Protein AF-I3SK44-F1 (afdb_monomer_lite)

Organism: Medicago truncatula (NCBI:txid3880)

Structure (mmCIF, N/CA/C/O backbone):
data_AF-I3SK44-F1
#
_entry.id   AF-I3SK44-F1
#
loop_
_atom_site.group_PDB
_atom_site.id
_atom_site.type_symbol
_atom_site.label_atom_id
_atom_site.label_alt_id
_atom_site.label_comp_id
_atom_site.label_asym_id
_atom_site.label_entity_id
_atom_site.label_seq_id
_atom_site.pdbx_PDB_ins_code
_atom_site.Cartn_x
_atom_site.Cartn_y
_atom_site.Cartn_z
_atom_site.occupancy
_atom_site.B_iso_or_equiv
_atom_site.auth_seq_id
_atom_site.auth_comp_id
_atom_site.auth_asym_id
_atom_site.auth_atom_id
_atom_site.pdbx_PDB_model_num
ATOM 1 N N . MET A 1 1 ? 17.138 -15.130 28.415 1.00 44.09 1 MET A N 1
ATOM 2 C CA . MET A 1 1 ? 16.149 -15.721 27.475 1.00 44.09 1 MET A CA 1
ATOM 3 C C . MET A 1 1 ? 16.591 -15.515 26.019 1.00 44.09 1 MET A C 1
ATOM 5 O O . MET A 1 1 ? 16.250 -14.514 25.405 1.00 44.09 1 MET A O 1
ATOM 9 N N . MET A 1 2 ? 17.379 -16.436 25.451 1.00 52.44 2 MET A N 1
ATOM 10 C CA . MET A 1 2 ? 17.885 -16.358 24.066 1.00 52.44 2 MET A CA 1
ATOM 11 C C . MET A 1 2 ? 17.332 -17.507 23.215 1.00 52.44 2 MET A C 1
ATOM 13 O O . MET A 1 2 ? 18.057 -18.436 22.892 1.00 52.44 2 MET A O 1
ATOM 17 N N . ARG A 1 3 ? 16.046 -17.481 22.841 1.00 52.28 3 ARG A N 1
ATOM 18 C CA . ARG A 1 3 ? 15.483 -18.417 21.844 1.00 52.28 3 ARG A CA 1
ATOM 19 C C . ARG A 1 3 ? 14.327 -17.745 21.102 1.00 52.28 3 ARG A C 1
ATOM 21 O O . ARG A 1 3 ? 13.240 -17.666 21.648 1.00 52.28 3 ARG A O 1
ATOM 28 N N . ASN A 1 4 ? 14.576 -17.200 19.902 1.00 56.59 4 ASN A N 1
ATOM 29 C CA . ASN A 1 4 ? 13.531 -16.957 18.876 1.00 56.59 4 ASN A CA 1
ATOM 30 C C . ASN A 1 4 ? 14.032 -16.373 17.537 1.00 56.59 4 ASN A C 1
ATOM 32 O O . ASN A 1 4 ? 13.261 -16.279 16.580 1.00 56.59 4 ASN A O 1
ATOM 36 N N . ARG A 1 5 ? 15.317 -16.008 17.402 1.00 54.00 5 ARG A N 1
ATOM 37 C CA . ARG A 1 5 ? 15.854 -15.502 16.120 1.00 54.00 5 ARG A CA 1
ATOM 38 C C . ARG A 1 5 ? 16.036 -16.598 15.053 1.00 54.00 5 ARG A C 1
ATOM 40 O O . ARG A 1 5 ? 15.808 -16.325 13.878 1.00 54.00 5 ARG A O 1
ATOM 47 N N . GLY A 1 6 ? 16.337 -17.842 15.441 1.00 50.78 6 GLY A N 1
ATOM 48 C CA . GLY A 1 6 ? 16.531 -18.963 14.502 1.00 50.78 6 GLY A CA 1
ATOM 49 C C . GLY A 1 6 ? 15.249 -19.442 13.801 1.00 50.78 6 GLY A C 1
ATOM 50 O O . GLY A 1 6 ? 15.255 -19.732 12.603 1.00 50.78 6 GLY A O 1
ATOM 51 N N . PHE A 1 7 ? 14.111 -19.439 14.502 1.00 53.25 7 PHE A N 1
ATOM 52 C CA . PHE A 1 7 ? 12.838 -19.949 13.971 1.00 53.25 7 PHE A CA 1
ATOM 53 C C . PHE A 1 7 ? 12.278 -19.085 12.821 1.00 53.25 7 PHE A C 1
ATOM 55 O O . PHE A 1 7 ? 11.759 -19.588 11.818 1.00 53.25 7 PHE A O 1
ATOM 62 N N . ARG A 1 8 ? 12.450 -17.759 12.903 1.00 56.41 8 ARG A N 1
ATOM 63 C CA . ARG A 1 8 ? 11.988 -16.815 11.868 1.00 56.41 8 ARG A CA 1
ATOM 64 C C . ARG A 1 8 ? 12.826 -16.880 10.583 1.00 56.41 8 ARG A C 1
ATOM 66 O O . ARG A 1 8 ? 12.294 -16.697 9.489 1.00 56.41 8 ARG A O 1
ATOM 73 N N . VAL A 1 9 ? 14.122 -17.176 10.695 1.00 60.06 9 VAL A N 1
ATOM 74 C CA . VAL A 1 9 ? 15.012 -17.371 9.536 1.00 60.06 9 VAL A CA 1
ATOM 75 C C . VAL A 1 9 ? 14.706 -18.704 8.844 1.00 60.06 9 VAL A C 1
ATOM 77 O O . VAL A 1 9 ? 14.551 -18.739 7.621 1.00 60.06 9 VAL A O 1
ATOM 80 N N . SER A 1 10 ? 14.491 -19.771 9.622 1.00 58.16 10 SER A N 1
ATOM 81 C CA . SER A 1 10 ? 14.090 -21.091 9.112 1.00 58.16 10 SER A CA 1
ATOM 82 C C . SER A 1 10 ? 12.774 -21.038 8.321 1.00 58.16 10 SER A C 1
ATOM 84 O O . SER A 1 10 ? 12.697 -21.514 7.185 1.00 58.16 10 SER A O 1
ATOM 86 N N . THR A 1 11 ? 11.753 -20.343 8.835 1.00 70.88 11 THR A N 1
ATOM 87 C CA . THR A 1 11 ? 10.465 -20.187 8.132 1.00 70.88 11 THR A CA 1
ATOM 88 C C . THR A 1 11 ? 10.563 -19.356 6.846 1.00 70.88 11 THR A C 1
ATOM 90 O O . THR A 1 11 ? 9.895 -19.679 5.859 1.00 70.88 11 THR A O 1
ATOM 93 N N . ARG A 1 12 ? 11.423 -18.326 6.794 1.00 73.00 12 ARG A N 1
ATOM 94 C CA . ARG A 1 12 ? 11.680 -17.546 5.565 1.00 73.00 12 ARG A CA 1
ATOM 95 C C . ARG A 1 12 ? 12.391 -18.389 4.503 1.00 73.00 12 ARG A C 1
ATOM 97 O O . ARG A 1 12 ? 12.005 -18.342 3.334 1.00 73.00 12 ARG A O 1
ATOM 104 N N . ASN A 1 13 ? 13.367 -19.201 4.907 1.00 79.38 13 ASN A N 1
ATOM 105 C CA . ASN A 1 13 ? 14.071 -20.122 4.013 1.00 79.38 13 ASN A CA 1
ATOM 106 C C . ASN A 1 13 ? 13.152 -21.241 3.506 1.00 79.38 13 ASN A C 1
ATOM 108 O O . ASN A 1 13 ? 13.168 -21.547 2.312 1.00 79.38 13 ASN A O 1
ATOM 112 N N . ARG A 1 14 ? 12.263 -21.765 4.360 1.00 80.81 14 ARG A N 1
ATOM 113 C CA . ARG A 1 14 ? 11.210 -22.712 3.965 1.00 80.81 14 ARG A CA 1
ATOM 114 C C . ARG A 1 14 ? 10.288 -22.111 2.904 1.00 80.81 14 ARG A C 1
ATOM 116 O O . ARG A 1 14 ? 10.088 -22.728 1.863 1.00 80.81 14 ARG A O 1
ATOM 123 N N . LYS A 1 15 ? 9.801 -20.878 3.099 1.00 82.25 15 LYS A N 1
ATOM 124 C CA . LYS A 1 15 ? 8.965 -20.172 2.106 1.00 82.25 15 LYS A CA 1
ATOM 125 C C . LYS A 1 15 ? 9.698 -19.931 0.782 1.00 82.25 15 LYS A C 1
ATOM 127 O O . LYS A 1 15 ? 9.111 -20.130 -0.277 1.00 82.25 15 LYS A O 1
ATOM 132 N N . LYS A 1 16 ? 10.982 -19.553 0.818 1.00 86.62 16 LYS A N 1
ATOM 133 C CA . LYS A 1 16 ? 11.807 -19.406 -0.396 1.00 86.62 16 LYS A CA 1
ATOM 134 C C . LYS A 1 16 ? 11.975 -20.736 -1.142 1.00 86.62 16 LYS A C 1
ATOM 136 O O . LYS A 1 16 ? 11.835 -20.753 -2.360 1.00 86.62 16 LYS A O 1
ATOM 141 N N . ARG A 1 17 ? 12.222 -21.846 -0.432 1.00 85.00 17 ARG A N 1
ATOM 142 C CA . ARG A 1 17 ? 12.296 -23.193 -1.029 1.00 85.00 17 ARG A CA 1
ATOM 143 C C . ARG A 1 17 ? 10.970 -23.598 -1.674 1.00 85.00 17 ARG A C 1
ATOM 145 O O . ARG A 1 17 ? 10.983 -24.053 -2.809 1.00 85.00 17 ARG A O 1
ATOM 152 N N . GLN A 1 18 ? 9.842 -23.358 -1.002 1.00 85.75 18 GLN A N 1
ATOM 153 C CA . GLN A 1 18 ? 8.515 -23.637 -1.562 1.00 85.75 18 GLN A CA 1
ATOM 154 C C . GLN A 1 18 ? 8.242 -22.821 -2.837 1.00 85.75 18 GLN A C 1
ATOM 156 O O . GLN A 1 18 ? 7.840 -23.388 -3.843 1.00 85.75 18 GLN A O 1
ATOM 161 N N . ARG A 1 19 ? 8.574 -21.522 -2.857 1.00 87.12 19 ARG A N 1
ATOM 162 C CA . ARG A 1 19 ? 8.456 -20.686 -4.070 1.00 87.12 19 ARG A CA 1
ATOM 163 C C . ARG A 1 19 ? 9.352 -21.154 -5.221 1.00 87.12 19 ARG A C 1
ATOM 165 O O . ARG A 1 19 ? 8.944 -21.121 -6.373 1.00 87.12 19 ARG A O 1
ATOM 172 N N . LYS A 1 20 ? 10.578 -21.604 -4.934 1.00 90.81 20 LYS A N 1
ATOM 173 C CA . LYS A 1 20 ? 11.453 -22.184 -5.968 1.00 90.81 20 LYS A CA 1
ATOM 174 C C . LYS A 1 20 ? 10.853 -23.469 -6.548 1.00 90.81 20 LYS A C 1
ATOM 176 O O . LYS A 1 20 ? 10.882 -23.636 -7.763 1.00 90.81 20 LYS A O 1
ATOM 181 N N . LYS A 1 21 ? 10.261 -24.323 -5.703 1.00 90.31 21 LYS A N 1
ATOM 182 C CA . LYS A 1 21 ? 9.552 -25.537 -6.136 1.00 90.31 21 LYS A CA 1
ATOM 183 C C . LYS A 1 21 ? 8.342 -25.211 -7.017 1.00 90.31 21 LYS A C 1
ATOM 185 O O . LYS A 1 21 ? 8.204 -25.810 -8.074 1.00 90.31 21 LYS A O 1
ATOM 190 N N . THR A 1 22 ? 7.516 -24.224 -6.654 1.00 87.50 22 THR A N 1
ATOM 191 C CA . THR A 1 22 ? 6.363 -23.834 -7.489 1.00 87.50 22 THR A CA 1
ATOM 192 C C . THR A 1 22 ? 6.798 -23.280 -8.845 1.00 87.50 22 THR A C 1
ATOM 194 O O . THR A 1 22 ? 6.244 -23.672 -9.867 1.00 87.50 22 THR A O 1
ATOM 197 N N . ILE A 1 23 ? 7.841 -22.444 -8.885 1.00 90.00 23 ILE A N 1
ATOM 198 C CA . ILE A 1 23 ? 8.401 -21.925 -10.144 1.00 90.00 23 ILE A CA 1
ATOM 199 C C . ILE A 1 23 ? 8.947 -23.064 -11.016 1.00 90.00 23 ILE A C 1
ATOM 201 O O . ILE A 1 23 ? 8.713 -23.074 -12.223 1.00 90.00 23 ILE A O 1
ATOM 205 N N . GLN A 1 24 ? 9.655 -24.033 -10.428 1.00 91.38 24 GLN A N 1
ATOM 206 C CA . GLN A 1 24 ? 10.142 -25.206 -11.158 1.00 91.38 24 GLN A CA 1
ATOM 207 C C . GLN A 1 24 ? 8.993 -26.067 -11.692 1.00 91.38 24 GLN A C 1
ATOM 209 O O . GLN A 1 24 ? 9.063 -26.499 -12.837 1.00 91.38 24 GLN A O 1
ATOM 214 N N . ASN A 1 25 ? 7.921 -26.258 -10.923 1.00 88.81 25 ASN A N 1
ATOM 215 C CA . ASN A 1 25 ? 6.742 -27.000 -11.373 1.00 88.81 25 ASN A CA 1
ATOM 216 C C . ASN A 1 25 ? 6.039 -26.302 -12.544 1.00 88.81 25 ASN A C 1
ATOM 218 O O . ASN A 1 25 ? 5.692 -26.959 -13.520 1.00 88.81 25 ASN A O 1
ATOM 222 N N . ILE A 1 26 ? 5.901 -24.972 -12.500 1.00 84.12 26 ILE A N 1
ATOM 223 C CA . ILE A 1 26 ? 5.339 -24.190 -13.613 1.00 84.12 26 ILE A CA 1
ATOM 224 C C . ILE A 1 26 ? 6.222 -24.316 -14.860 1.00 84.12 26 ILE A C 1
ATOM 226 O O . ILE A 1 26 ? 5.710 -24.527 -15.955 1.00 84.12 26 ILE A O 1
ATOM 230 N N . LYS A 1 27 ? 7.551 -24.222 -14.709 1.00 90.00 27 LYS A N 1
ATOM 231 C CA . LYS A 1 27 ? 8.489 -24.398 -15.830 1.00 90.00 27 LYS A CA 1
ATOM 232 C C . LYS A 1 27 ? 8.397 -25.802 -16.428 1.00 90.00 27 LYS A C 1
ATOM 234 O O . LYS A 1 27 ? 8.274 -25.919 -17.639 1.00 90.00 27 LYS A O 1
ATOM 239 N N . LYS A 1 28 ? 8.378 -26.845 -15.592 1.00 87.62 28 LYS A N 1
ATOM 240 C CA . LYS A 1 28 ? 8.216 -28.238 -16.034 1.00 87.62 28 LYS A CA 1
ATOM 241 C C . LYS A 1 28 ? 6.886 -28.463 -16.749 1.00 87.62 28 LYS A C 1
ATOM 243 O O . LYS A 1 28 ? 6.881 -29.086 -17.797 1.00 87.62 28 LYS A O 1
ATOM 248 N N . SER A 1 29 ? 5.786 -27.906 -16.243 1.00 82.00 29 SER A N 1
ATOM 249 C CA . SER A 1 29 ? 4.476 -28.002 -16.897 1.00 82.00 29 SER A CA 1
ATOM 250 C C . SER A 1 29 ? 4.452 -27.312 -18.265 1.00 82.00 29 SER A C 1
ATOM 252 O O . SER A 1 29 ? 3.854 -27.841 -19.198 1.00 82.00 29 SER A O 1
ATOM 254 N N . LYS A 1 30 ? 5.117 -26.157 -18.405 1.00 82.06 30 LYS A N 1
ATOM 255 C CA . LYS A 1 30 ? 5.235 -25.463 -19.697 1.00 82.06 30 LYS A CA 1
ATOM 256 C C . LYS A 1 30 ? 6.063 -26.255 -20.706 1.00 82.06 30 LYS A C 1
ATOM 258 O O . LYS A 1 30 ? 5.664 -26.316 -21.859 1.00 82.06 30 LYS A O 1
ATOM 263 N N . VAL A 1 31 ? 7.167 -26.860 -20.265 1.00 83.75 31 VAL A N 1
ATOM 264 C CA . VAL A 1 31 ? 8.003 -27.733 -21.106 1.00 83.75 31 VAL A CA 1
ATOM 265 C C . VAL A 1 31 ? 7.217 -28.976 -21.526 1.00 83.75 31 VAL A C 1
ATOM 267 O O . VAL A 1 31 ? 7.077 -29.210 -22.711 1.00 83.75 31 VAL A O 1
ATOM 270 N N . GLN A 1 32 ? 6.561 -29.667 -20.588 1.00 80.19 32 GLN A N 1
ATOM 271 C CA . GLN A 1 32 ? 5.740 -30.854 -20.879 1.00 80.19 32 GLN A CA 1
ATOM 272 C C . GLN A 1 32 ? 4.568 -30.587 -21.828 1.00 80.19 32 GLN A C 1
ATOM 274 O O . GLN A 1 32 ? 4.126 -31.485 -22.533 1.00 80.19 32 GLN A O 1
ATOM 279 N N . ARG A 1 33 ? 4.030 -29.362 -21.834 1.00 74.88 33 ARG A N 1
ATOM 280 C CA . ARG A 1 33 ? 2.985 -28.948 -22.780 1.00 74.88 33 ARG A CA 1
ATOM 281 C C . ARG A 1 33 ? 3.532 -28.723 -24.196 1.00 74.88 33 ARG A C 1
ATOM 283 O O . ARG A 1 33 ? 2.752 -28.738 -25.141 1.00 74.88 33 ARG A O 1
ATOM 290 N N . LEU A 1 34 ? 4.828 -28.458 -24.323 1.00 73.56 34 LEU A N 1
ATOM 291 C CA . LEU A 1 34 ? 5.514 -28.143 -25.574 1.00 73.56 34 LEU A CA 1
ATOM 292 C C . LEU A 1 34 ? 6.469 -29.268 -26.009 1.00 73.56 34 LEU A C 1
ATOM 294 O O . LEU A 1 34 ? 7.242 -29.058 -26.938 1.00 73.56 34 LEU A O 1
ATOM 298 N N . ASP A 1 35 ? 6.420 -30.435 -25.354 1.00 80.62 35 ASP A N 1
ATOM 299 C CA . ASP A 1 35 ? 7.231 -31.601 -25.709 1.00 80.62 35 ASP A CA 1
ATOM 300 C C . ASP A 1 35 ? 6.677 -32.246 -26.994 1.00 80.62 35 ASP A C 1
ATOM 302 O O . ASP A 1 35 ? 5.559 -32.772 -26.982 1.00 80.62 35 ASP A O 1
ATOM 306 N N . PRO A 1 36 ? 7.441 -32.256 -28.101 1.00 77.06 36 PRO A N 1
ATOM 307 C CA . PRO A 1 36 ? 6.990 -32.823 -29.372 1.00 77.06 36 PRO A CA 1
ATOM 308 C C . PRO A 1 36 ? 6.894 -34.358 -29.348 1.00 77.06 36 PRO A C 1
ATOM 310 O O . PRO A 1 36 ? 6.177 -34.933 -30.158 1.00 77.06 36 PRO A O 1
ATOM 313 N N . GLU A 1 37 ? 7.558 -35.027 -28.397 1.00 79.69 37 GLU A N 1
ATOM 314 C CA . GLU A 1 37 ? 7.484 -36.486 -28.201 1.00 79.69 37 GLU A CA 1
ATOM 315 C C . GLU A 1 37 ? 6.206 -36.941 -27.474 1.00 79.69 37 GLU A C 1
ATOM 317 O O . GLU A 1 37 ? 5.904 -38.133 -27.425 1.00 79.69 37 GLU A O 1
ATOM 322 N N . LYS A 1 38 ? 5.439 -36.007 -26.892 1.00 72.75 38 LYS A N 1
ATOM 323 C CA . LYS A 1 38 ? 4.169 -36.284 -26.201 1.00 72.75 38 LYS A CA 1
ATOM 324 C C . LYS A 1 38 ? 3.062 -35.374 -26.741 1.00 72.75 38 LYS A C 1
ATOM 326 O O . LYS A 1 38 ? 2.609 -34.480 -26.020 1.00 72.75 38 LYS A O 1
ATOM 331 N N . PRO A 1 39 ? 2.615 -35.569 -27.994 1.00 67.94 39 PRO A N 1
ATOM 332 C CA . PRO A 1 39 ? 1.565 -34.748 -28.578 1.00 67.94 39 PRO A CA 1
ATOM 333 C C . PRO A 1 39 ? 0.258 -34.952 -27.805 1.00 67.94 39 PRO A C 1
ATOM 335 O O . PRO A 1 39 ? -0.374 -36.003 -27.872 1.00 67.94 39 PRO A O 1
ATOM 338 N N . VAL A 1 40 ? -0.153 -33.938 -27.043 1.00 72.00 40 VAL A N 1
ATOM 339 C CA . VAL A 1 40 ? -1.427 -33.971 -26.320 1.00 72.00 40 VAL A CA 1
ATOM 340 C C . VAL A 1 40 ? -2.552 -33.741 -27.326 1.00 72.00 40 VAL A C 1
ATOM 342 O O . VAL A 1 40 ? -2.684 -32.648 -27.879 1.00 72.00 40 VAL A O 1
ATOM 345 N N . THR A 1 41 ? -3.371 -34.764 -27.560 1.00 75.12 41 THR A N 1
ATOM 346 C CA . THR A 1 41 ? -4.519 -34.676 -28.472 1.00 75.12 41 THR A CA 1
ATOM 347 C C . THR A 1 41 ? -5.647 -33.830 -27.865 1.00 75.12 41 THR A C 1
ATOM 349 O O . THR A 1 41 ? -5.798 -33.721 -26.645 1.00 75.12 41 THR A O 1
ATOM 352 N N . THR A 1 42 ? -6.475 -33.215 -28.711 1.00 69.81 42 THR A N 1
ATOM 353 C CA . THR A 1 42 ? -7.617 -32.379 -28.286 1.00 69.81 42 THR A CA 1
ATOM 354 C C . THR A 1 42 ? -8.597 -33.137 -27.382 1.00 69.81 42 THR A C 1
ATOM 356 O O . THR A 1 42 ? -9.097 -32.577 -26.406 1.00 69.81 42 THR A O 1
ATOM 359 N N . LEU A 1 43 ? -8.797 -34.434 -27.634 1.00 77.62 43 LEU A N 1
ATOM 360 C CA . LEU A 1 43 ? -9.597 -35.331 -26.793 1.00 77.62 43 LEU A CA 1
ATOM 361 C C . LEU A 1 43 ? -9.020 -35.510 -25.384 1.00 77.62 43 LEU A C 1
ATOM 363 O O . LEU A 1 43 ? -9.768 -35.568 -24.408 1.00 77.62 43 LEU A O 1
ATOM 367 N N . GLU A 1 44 ? -7.698 -35.583 -25.245 1.00 78.06 44 GLU A N 1
ATOM 368 C CA . GLU A 1 44 ? -7.054 -35.696 -23.935 1.00 78.06 44 GLU A CA 1
ATOM 369 C C . GLU A 1 44 ? -7.138 -34.403 -23.123 1.00 78.06 44 GLU A C 1
ATOM 371 O O . GLU A 1 44 ? -7.280 -34.459 -21.898 1.00 78.06 44 GLU A O 1
ATOM 376 N N . LEU A 1 45 ? -7.081 -33.239 -23.783 1.00 78.00 45 LEU A N 1
ATOM 377 C CA . LEU A 1 45 ? -7.331 -31.951 -23.131 1.00 78.00 45 LEU A CA 1
ATOM 378 C C . LEU A 1 45 ? -8.763 -31.880 -22.591 1.00 78.00 45 LEU A C 1
ATOM 380 O O . LEU A 1 45 ? -8.944 -31.472 -21.445 1.00 78.00 45 LEU A O 1
ATOM 384 N N . LEU A 1 46 ? -9.740 -32.351 -23.373 1.00 81.19 46 LEU A N 1
ATOM 385 C CA . LEU A 1 46 ? -11.152 -32.395 -22.987 1.00 81.19 46 LEU A CA 1
ATOM 386 C C . LEU A 1 46 ? -11.403 -33.365 -21.818 1.00 81.19 46 LEU A C 1
ATOM 388 O O . LEU A 1 46 ? -12.082 -33.031 -20.850 1.00 81.19 46 LEU A O 1
ATOM 392 N N . LYS A 1 47 ? -10.797 -34.560 -21.846 1.00 84.12 47 LYS A N 1
ATOM 393 C CA . LYS A 1 47 ? -10.873 -35.513 -20.723 1.00 84.12 47 LYS A CA 1
ATOM 394 C C . LYS A 1 47 ? -10.236 -34.945 -19.450 1.00 84.12 47 LYS A C 1
ATOM 396 O O . LYS A 1 47 ? -10.760 -35.149 -18.356 1.00 84.12 47 LYS A O 1
ATOM 401 N N . LYS A 1 48 ? -9.129 -34.201 -19.575 1.00 81.44 48 LYS A N 1
ATOM 402 C CA . LYS A 1 48 ? -8.462 -33.538 -18.440 1.00 81.44 48 LYS A CA 1
ATOM 403 C C . LYS A 1 48 ? -9.251 -32.352 -17.881 1.00 81.44 48 LYS A C 1
ATOM 405 O O . LYS A 1 48 ? -9.138 -32.110 -16.681 1.00 81.44 48 LYS A O 1
ATOM 410 N N . SER A 1 49 ? -10.000 -31.603 -18.694 1.00 79.19 49 SER A N 1
ATOM 411 C CA . SER A 1 49 ? -10.871 -30.527 -18.197 1.00 79.19 49 SER A CA 1
ATOM 412 C C . SER A 1 49 ? -12.095 -31.094 -17.480 1.00 79.19 49 SER A C 1
ATOM 414 O O . SER A 1 49 ? -12.331 -30.728 -16.333 1.00 79.19 49 SER A O 1
ATOM 416 N N . LEU A 1 50 ? -12.766 -32.086 -18.072 1.00 80.00 50 LEU A N 1
ATOM 417 C CA . LEU A 1 50 ? -13.922 -32.759 -17.462 1.00 80.00 50 LEU A CA 1
ATOM 418 C C . LEU A 1 50 ? -13.559 -33.473 -16.148 1.00 80.00 50 LEU A C 1
ATOM 420 O O . LEU A 1 50 ? -14.322 -33.453 -15.185 1.00 80.00 50 LEU A O 1
ATOM 424 N N . GLY A 1 51 ? -12.365 -34.071 -16.068 1.00 70.69 51 GLY A N 1
ATOM 425 C CA . GLY A 1 51 ? -11.869 -34.685 -14.833 1.00 70.69 51 GLY A CA 1
ATOM 426 C C . GLY A 1 51 ? -11.533 -33.683 -13.719 1.00 70.69 51 GLY A C 1
ATOM 427 O O . GLY A 1 51 ? -11.546 -34.057 -12.551 1.00 70.69 51 GLY A O 1
ATOM 428 N N . LYS A 1 52 ? -11.242 -32.418 -14.056 1.00 65.38 52 LYS A N 1
ATOM 429 C CA . LYS A 1 52 ? -10.988 -31.346 -13.076 1.00 65.38 52 LYS A CA 1
ATOM 430 C C . LYS A 1 52 ? -12.270 -30.686 -12.584 1.00 65.38 52 LYS A C 1
ATOM 432 O O . LYS A 1 52 ? -12.321 -30.308 -11.420 1.00 65.38 52 LYS A O 1
ATOM 437 N N . GLU A 1 53 ? -13.287 -30.583 -13.435 1.00 56.12 53 GLU A N 1
ATOM 438 C CA . GLU A 1 53 ? -14.613 -30.086 -13.046 1.00 56.12 53 GLU A CA 1
ATOM 439 C C . GLU A 1 53 ? -15.264 -30.997 -12.000 1.00 56.12 53 GLU A C 1
ATOM 441 O O . GLU A 1 53 ? -15.790 -30.507 -11.009 1.00 56.12 53 GLU A O 1
ATOM 446 N N . LYS A 1 54 ? -15.091 -32.321 -12.115 1.00 55.72 54 LYS A N 1
ATOM 447 C CA . LYS A 1 54 ? -15.568 -33.278 -11.098 1.00 55.72 54 LYS A CA 1
ATOM 448 C C . LYS A 1 54 ? -14.854 -33.201 -9.740 1.00 55.72 54 LYS A C 1
ATOM 450 O O . LYS A 1 54 ? -15.293 -33.850 -8.799 1.00 55.72 54 LYS A O 1
ATOM 455 N N . ALA A 1 55 ? -13.748 -32.465 -9.631 1.00 46.78 55 ALA A N 1
ATOM 456 C CA . ALA A 1 55 ? -12.938 -32.392 -8.414 1.00 46.78 55 ALA A CA 1
ATOM 457 C C . ALA A 1 55 ? -13.057 -31.048 -7.672 1.00 46.78 55 ALA A C 1
ATOM 459 O O . ALA A 1 55 ? -12.362 -30.863 -6.675 1.00 46.78 55 ALA A O 1
ATOM 460 N N . ASN A 1 56 ? -13.877 -30.107 -8.158 1.00 40.03 56 ASN A N 1
ATOM 461 C CA . ASN A 1 56 ? -13.838 -28.716 -7.700 1.00 40.03 56 ASN A CA 1
ATOM 462 C C . ASN A 1 56 ? -15.236 -28.076 -7.561 1.00 40.03 56 ASN A C 1
ATOM 464 O O . ASN A 1 56 ? -15.458 -26.957 -8.018 1.00 40.03 56 ASN A O 1
ATOM 468 N N . GLU A 1 57 ? -16.173 -28.777 -6.918 1.00 39.59 57 GLU A N 1
ATOM 469 C CA . GLU A 1 57 ? -17.384 -28.170 -6.348 1.00 39.59 57 GLU A CA 1
ATOM 470 C C . GLU A 1 57 ? -17.062 -27.672 -4.929 1.00 39.59 57 GLU A C 1
ATOM 472 O O . GLU A 1 57 ? -17.104 -28.430 -3.961 1.00 39.59 57 GLU A O 1
ATOM 477 N N . GLY A 1 58 ? -16.666 -26.403 -4.805 1.00 36.84 58 GLY A N 1
ATOM 478 C CA . GLY A 1 58 ? -16.418 -25.771 -3.508 1.00 36.84 58 GLY A CA 1
ATOM 479 C C . GLY A 1 58 ? -15.694 -24.425 -3.594 1.00 36.84 58 GLY A C 1
ATOM 480 O O . GLY A 1 58 ? -14.483 -24.393 -3.785 1.00 36.84 58 GLY A O 1
ATOM 481 N N . GLU A 1 59 ? -16.460 -23.356 -3.352 1.00 30.98 59 GLU A N 1
ATOM 482 C CA . GLU A 1 59 ? -16.058 -21.987 -2.967 1.00 30.98 59 GLU A CA 1
ATOM 483 C C . GLU A 1 59 ? -15.589 -20.979 -4.047 1.00 30.98 59 GLU A C 1
ATOM 485 O O . GLU A 1 59 ? -14.444 -20.957 -4.490 1.00 30.98 59 GLU A O 1
ATOM 490 N N . GLU A 1 60 ? -16.548 -20.089 -4.346 1.00 35.91 60 GLU A N 1
ATOM 491 C CA . GLU A 1 60 ? -16.517 -18.614 -4.435 1.00 35.91 60 GLU A CA 1
ATOM 492 C C . GLU A 1 60 ? -15.685 -17.834 -5.481 1.00 35.91 60 GLU A C 1
ATOM 494 O O . GLU A 1 60 ? -14.532 -18.102 -5.814 1.00 35.91 60 GLU A O 1
ATOM 499 N N . GLU A 1 61 ? -16.385 -16.797 -5.953 1.00 39.19 61 GLU A N 1
ATOM 500 C CA . GLU A 1 61 ? -16.114 -15.761 -6.949 1.00 39.19 61 GLU A CA 1
ATOM 501 C C . GLU A 1 61 ? -14.820 -14.948 -6.742 1.00 39.19 61 GLU A C 1
ATOM 503 O O . GLU A 1 61 ? -14.454 -14.595 -5.626 1.00 39.19 61 GLU A O 1
ATOM 508 N N . GLU A 1 62 ? -14.165 -14.551 -7.841 1.00 35.91 62 GLU A N 1
ATOM 509 C CA . GLU A 1 62 ? -14.229 -13.167 -8.354 1.00 35.91 62 GLU A CA 1
ATOM 510 C C . GLU A 1 62 ? -13.378 -12.983 -9.635 1.00 35.91 62 GLU A C 1
ATOM 512 O O . GLU A 1 62 ? -12.302 -13.559 -9.812 1.00 35.91 62 GLU A O 1
ATOM 517 N N . ASP A 1 63 ? -13.895 -12.096 -10.490 1.00 31.16 63 ASP A N 1
ATOM 518 C CA . ASP A 1 63 ? -13.210 -11.227 -11.454 1.00 31.16 63 ASP A CA 1
ATOM 519 C C . ASP A 1 63 ? -12.630 -11.793 -12.764 1.00 31.16 63 ASP A C 1
ATOM 521 O O . ASP A 1 63 ? -11.434 -12.029 -12.960 1.00 31.16 63 ASP A O 1
ATOM 525 N N . VAL A 1 64 ? -13.517 -11.821 -13.763 1.00 33.25 64 VAL A N 1
ATOM 526 C CA . VAL A 1 64 ? -13.211 -11.931 -15.194 1.00 33.25 64 VAL A CA 1
ATOM 527 C C . VAL A 1 64 ? -12.619 -10.613 -15.715 1.00 33.25 64 VAL A C 1
ATOM 529 O O . VAL A 1 64 ? -13.337 -9.667 -16.040 1.00 33.25 64 VAL A O 1
ATOM 532 N N . VAL A 1 65 ? -11.297 -10.561 -15.889 1.00 35.19 65 VAL A N 1
ATOM 533 C CA . VAL A 1 65 ? -10.649 -9.567 -16.760 1.00 35.19 65 VAL A CA 1
ATOM 534 C C . VAL A 1 65 ? -10.640 -10.109 -18.190 1.00 35.19 65 VAL A C 1
ATOM 536 O O . VAL A 1 65 ? -9.888 -11.025 -18.519 1.00 35.19 65 VAL A O 1
ATOM 539 N N . LYS A 1 66 ? -11.483 -9.531 -19.053 1.00 35.12 66 LYS A N 1
ATOM 540 C CA . LYS A 1 66 ? -11.483 -9.765 -20.508 1.00 35.12 66 LYS A CA 1
ATOM 541 C C . LYS A 1 66 ? -10.107 -9.392 -21.094 1.00 35.12 66 LYS A C 1
ATOM 543 O O . LYS A 1 66 ? -9.690 -8.244 -20.923 1.00 35.12 66 LYS A O 1
ATOM 548 N N . PRO A 1 67 ? -9.402 -10.293 -21.801 1.00 37.38 67 PRO A N 1
ATOM 549 C CA . PRO A 1 67 ? -8.168 -9.928 -22.474 1.00 37.38 67 PRO A CA 1
ATOM 550 C C . PRO A 1 67 ? -8.510 -9.115 -23.728 1.00 37.38 67 PRO A C 1
ATOM 552 O O . PRO A 1 67 ? -9.166 -9.597 -24.648 1.00 37.38 67 PRO A O 1
ATOM 555 N N . PHE A 1 68 ? -8.072 -7.858 -23.730 1.00 34.91 68 PHE A N 1
ATOM 556 C CA . PHE A 1 68 ? -7.975 -7.010 -24.912 1.00 34.91 68 PHE A CA 1
ATOM 557 C C . PHE A 1 68 ? -6.958 -7.656 -25.858 1.00 34.91 68 PHE A C 1
ATOM 559 O O . PHE A 1 68 ? -5.756 -7.639 -25.590 1.00 34.91 68 PHE A O 1
ATOM 566 N N . VAL A 1 69 ? -7.456 -8.306 -26.907 1.00 35.97 69 VAL A N 1
ATOM 567 C CA . VAL A 1 69 ? -6.631 -8.865 -27.974 1.00 35.97 69 VAL A CA 1
ATOM 568 C C . VAL A 1 69 ? -5.964 -7.723 -28.731 1.00 35.97 69 VAL A C 1
ATOM 570 O O . VAL A 1 69 ? -6.616 -6.855 -29.308 1.00 35.97 69 VAL A O 1
ATOM 573 N N . SER A 1 70 ? -4.638 -7.716 -28.672 1.00 47.03 70 SER A N 1
ATOM 574 C CA . SER A 1 70 ? -3.755 -6.941 -29.531 1.00 47.03 70 SER A CA 1
ATOM 575 C C . SER A 1 70 ? -3.880 -7.487 -30.954 1.00 47.03 70 SER A C 1
ATOM 577 O O . SER A 1 70 ? -3.088 -8.309 -31.398 1.00 47.03 70 SER A O 1
ATOM 579 N N . GLU A 1 71 ? -4.925 -7.074 -31.652 1.00 44.22 71 GLU A N 1
ATOM 580 C CA . GLU A 1 71 ? -5.041 -7.239 -33.091 1.00 44.22 71 GLU A CA 1
ATOM 581 C C . GLU A 1 71 ? -4.628 -5.909 -33.703 1.00 44.22 71 GLU A C 1
ATOM 583 O O . GLU A 1 71 ? -5.330 -4.917 -33.508 1.00 44.22 71 GLU A O 1
ATOM 588 N N . LEU A 1 72 ? -3.427 -5.874 -34.292 1.00 47.69 72 LEU A N 1
ATOM 589 C CA . LEU A 1 72 ? -2.922 -4.940 -35.315 1.00 47.69 72 LEU A CA 1
ATOM 590 C C . LEU A 1 72 ? -1.384 -4.869 -35.243 1.00 47.69 72 LEU A C 1
ATOM 592 O O . LEU A 1 72 ? -0.816 -3.801 -35.030 1.00 47.69 72 LEU A O 1
ATOM 596 N N . ASP A 1 73 ? -0.721 -6.004 -35.448 1.00 47.00 73 ASP A N 1
ATOM 597 C CA . ASP A 1 73 ? 0.663 -6.032 -35.928 1.00 47.00 73 ASP A CA 1
ATOM 598 C C . ASP A 1 73 ? 0.647 -6.781 -37.261 1.00 47.00 73 ASP A C 1
ATOM 600 O O . ASP A 1 73 ? 0.650 -8.008 -37.302 1.00 47.00 73 ASP A O 1
ATOM 604 N N . GLY A 1 74 ? 0.549 -6.022 -38.350 1.00 51.53 74 GLY A N 1
ATOM 605 C CA . GLY A 1 74 ? 0.595 -6.553 -39.708 1.00 51.53 74 GLY A CA 1
ATOM 606 C C . GLY A 1 74 ? -0.357 -5.831 -40.643 1.00 51.53 74 GLY A C 1
ATOM 607 O O . GLY A 1 74 ? -1.432 -6.342 -40.899 1.00 51.53 74 GLY A O 1
ATOM 608 N N . ASP A 1 75 ? 0.037 -4.652 -41.128 1.00 43.56 75 ASP A N 1
ATOM 609 C CA . ASP A 1 75 ? -0.421 -4.137 -42.425 1.00 43.56 75 ASP A CA 1
ATOM 610 C C . ASP A 1 75 ? 0.511 -2.999 -42.875 1.00 43.56 75 ASP A C 1
ATOM 612 O O . ASP A 1 75 ? 0.211 -1.815 -42.722 1.00 43.56 75 ASP A O 1
ATOM 616 N N . ASP A 1 76 ? 1.660 -3.381 -43.442 1.00 52.56 76 ASP A N 1
ATOM 617 C CA . ASP A 1 76 ? 2.466 -2.542 -44.344 1.00 52.56 76 ASP A CA 1
ATOM 618 C C . ASP A 1 76 ? 1.865 -2.617 -45.763 1.00 52.56 76 ASP A C 1
ATOM 620 O O . ASP A 1 76 ? 2.494 -3.053 -46.726 1.00 52.56 76 ASP A O 1
ATOM 624 N N . ARG A 1 77 ? 0.592 -2.231 -45.897 1.00 61.41 77 ARG A N 1
ATOM 625 C CA . ARG A 1 77 ? -0.036 -1.949 -47.197 1.00 61.41 77 ARG A CA 1
ATOM 626 C C . ARG A 1 77 ? -0.160 -0.437 -47.327 1.00 61.41 77 ARG A C 1
ATOM 628 O O . ARG A 1 77 ? -0.495 0.233 -46.356 1.00 61.41 77 ARG A O 1
ATOM 635 N N . SER A 1 78 ? 0.148 0.114 -48.500 1.00 55.97 78 SER A N 1
ATOM 636 C CA . SER A 1 78 ? 0.038 1.550 -48.780 1.00 55.97 78 SER A CA 1
ATOM 637 C C . SER A 1 78 ? -1.405 2.020 -48.569 1.00 55.97 78 SER A C 1
ATOM 639 O O . SER A 1 78 ? -2.261 1.797 -49.420 1.00 55.97 78 SER A O 1
ATOM 641 N N . VAL A 1 79 ? -1.663 2.627 -47.411 1.00 61.56 79 VAL A N 1
ATOM 642 C CA . VAL A 1 79 ? -2.980 3.107 -46.979 1.00 61.56 79 VAL A CA 1
ATOM 643 C C . VAL A 1 79 ? -3.361 4.347 -47.786 1.00 61.56 79 VAL A C 1
ATOM 645 O O . VAL A 1 79 ? -2.601 5.318 -47.838 1.00 61.56 79 VAL A O 1
ATOM 648 N N . THR A 1 80 ? -4.540 4.337 -48.399 1.00 82.62 80 THR A N 1
ATOM 649 C CA . THR A 1 80 ? -5.096 5.523 -49.068 1.00 82.62 80 THR A CA 1
ATOM 650 C C . THR A 1 80 ? -5.493 6.589 -48.034 1.00 82.62 80 THR A C 1
ATOM 652 O O . THR A 1 80 ? -5.789 6.290 -46.876 1.00 82.62 80 THR A O 1
ATOM 655 N N . TYR A 1 81 ? -5.489 7.872 -48.414 1.00 81.62 81 TYR A N 1
ATOM 656 C CA . TYR A 1 81 ? -5.776 8.980 -47.482 1.00 81.62 81 TYR A CA 1
ATOM 657 C C . TYR A 1 81 ? -7.129 8.825 -46.758 1.00 81.62 81 TYR A C 1
ATOM 659 O O . TYR A 1 81 ? -7.263 9.153 -45.576 1.00 81.62 81 TYR A O 1
ATOM 667 N N . GLU A 1 82 ? -8.120 8.266 -47.447 1.00 87.25 82 GLU A N 1
ATOM 668 C CA . GLU A 1 82 ? -9.456 8.020 -46.908 1.00 87.25 82 GLU A CA 1
ATOM 669 C C . GLU A 1 82 ? -9.460 6.922 -45.841 1.00 87.25 82 GLU A C 1
ATOM 671 O O . GLU A 1 82 ? -10.065 7.099 -44.781 1.00 87.25 82 GLU A O 1
ATOM 676 N N . GLU A 1 83 ? -8.712 5.839 -46.049 1.00 85.88 83 GLU A N 1
ATOM 677 C CA . GLU A 1 83 ? -8.552 4.764 -45.064 1.00 85.88 83 GLU A CA 1
ATOM 678 C C . GLU A 1 83 ? -7.852 5.262 -43.795 1.00 85.88 83 GLU A C 1
ATOM 680 O O . GLU A 1 83 ? -8.238 4.896 -42.681 1.00 85.88 83 GLU A O 1
ATOM 685 N N . LEU A 1 84 ? -6.868 6.160 -43.928 1.00 88.88 84 LEU A N 1
ATOM 686 C CA . LEU A 1 84 ? -6.223 6.789 -42.774 1.00 88.88 84 LEU A CA 1
ATOM 687 C C . LEU A 1 84 ? -7.219 7.646 -41.980 1.00 88.88 84 LEU A C 1
ATOM 689 O O . LEU A 1 84 ? -7.236 7.602 -40.744 1.00 88.88 84 LEU A O 1
ATOM 693 N N . ARG A 1 85 ? -8.080 8.393 -42.680 1.00 89.19 85 ARG A N 1
ATOM 694 C CA . ARG A 1 85 ? -9.117 9.234 -42.072 1.00 89.19 85 ARG A CA 1
ATOM 695 C C . ARG A 1 85 ? -10.162 8.384 -41.348 1.00 89.19 85 ARG A C 1
ATOM 697 O O . ARG A 1 85 ? -10.487 8.666 -40.195 1.00 89.19 85 ARG A O 1
ATOM 704 N N . GLN A 1 86 ? -10.619 7.296 -41.961 1.00 91.44 86 GLN A N 1
ATOM 705 C CA . GLN A 1 86 ? -11.549 6.345 -41.344 1.00 91.44 86 GLN A CA 1
ATOM 706 C C . GLN A 1 86 ? -10.926 5.636 -40.134 1.00 91.44 86 GLN A C 1
ATOM 708 O O . GLN A 1 86 ? -11.559 5.519 -39.082 1.00 91.44 86 GLN A O 1
ATOM 713 N N . ARG A 1 87 ? -9.650 5.239 -40.223 1.00 89.56 87 ARG A N 1
ATOM 714 C CA . ARG A 1 87 ? -8.909 4.648 -39.099 1.00 89.56 87 ARG A CA 1
ATOM 715 C C . ARG A 1 87 ? -8.771 5.629 -37.936 1.00 89.56 87 ARG A C 1
ATOM 717 O O . ARG A 1 87 ? -8.907 5.225 -36.779 1.00 89.56 87 ARG A O 1
ATOM 724 N N . LEU A 1 88 ? -8.539 6.911 -38.222 1.00 91.75 88 LEU A N 1
ATOM 725 C CA . LEU A 1 88 ? -8.513 7.966 -37.211 1.00 91.75 88 LEU A CA 1
ATOM 726 C C . LEU A 1 88 ? -9.887 8.139 -36.549 1.00 91.75 88 LEU A C 1
ATOM 728 O O . LEU A 1 88 ? -9.953 8.167 -35.320 1.00 91.75 88 LEU A O 1
ATOM 732 N N . HIS A 1 89 ? -10.972 8.188 -37.328 1.00 89.38 89 HIS A N 1
ATOM 733 C CA . HIS A 1 89 ? -12.337 8.269 -36.798 1.00 89.38 89 HIS A CA 1
ATOM 734 C C . HIS A 1 89 ? -12.668 7.082 -35.886 1.00 89.38 89 HIS A C 1
ATOM 736 O O . HIS A 1 89 ? -13.057 7.296 -34.738 1.00 89.38 89 HIS A O 1
ATOM 742 N N . ARG A 1 90 ? -12.390 5.848 -36.327 1.00 89.81 90 ARG A N 1
ATOM 743 C CA . ARG A 1 90 ? -12.592 4.625 -35.529 1.00 89.81 90 ARG A CA 1
ATOM 744 C C . ARG A 1 90 ? -11.802 4.654 -34.218 1.00 89.81 90 ARG A C 1
ATOM 746 O O . ARG A 1 90 ? -12.294 4.257 -33.164 1.00 89.81 90 ARG A O 1
ATOM 753 N N . LYS A 1 91 ? -10.566 5.161 -34.262 1.00 88.94 91 LYS A N 1
ATOM 754 C CA . LYS A 1 91 ? -9.706 5.298 -33.078 1.00 88.94 91 LYS A CA 1
ATOM 755 C C . LYS A 1 91 ? -10.223 6.370 -32.112 1.00 88.94 91 LYS A C 1
ATOM 757 O O . LYS A 1 91 ? -10.225 6.147 -30.902 1.00 88.94 91 LYS A O 1
ATOM 762 N N . LEU A 1 92 ? -10.687 7.512 -32.621 1.00 86.00 92 LEU A N 1
ATOM 763 C CA . LEU A 1 92 ? -11.296 8.573 -31.812 1.00 86.00 92 LEU A CA 1
ATOM 764 C C . LEU A 1 92 ? -12.613 8.123 -31.172 1.00 86.00 92 LEU A C 1
ATOM 766 O O . LEU A 1 92 ? -12.861 8.443 -30.010 1.00 86.00 92 LEU A O 1
ATOM 770 N N . GLU A 1 93 ? -13.422 7.349 -31.889 1.00 84.38 93 GLU A N 1
ATOM 771 C CA . GLU A 1 93 ? -14.667 6.772 -31.385 1.00 84.38 93 GLU A CA 1
ATOM 772 C C . GLU A 1 93 ? -14.412 5.744 -30.275 1.00 84.38 93 GLU A C 1
ATOM 774 O O . GLU A 1 93 ? -15.024 5.832 -29.211 1.00 84.38 93 GLU A O 1
ATOM 779 N N . GLY A 1 94 ? -13.407 4.875 -30.429 1.00 81.94 94 GLY A N 1
ATOM 780 C CA . GLY A 1 94 ? -12.942 3.988 -29.353 1.00 81.94 94 GLY A CA 1
ATOM 781 C C . GLY A 1 94 ? -12.465 4.743 -28.099 1.00 81.94 94 GLY A C 1
ATOM 782 O O . GLY A 1 94 ? -12.715 4.334 -26.963 1.00 81.94 94 GLY A O 1
ATOM 783 N N . PHE A 1 95 ? -11.828 5.907 -28.266 1.00 80.38 95 PHE A N 1
ATOM 784 C CA . PHE A 1 95 ? -11.477 6.769 -27.131 1.00 80.38 95 PHE A CA 1
ATOM 785 C C . PHE A 1 95 ? -12.669 7.535 -26.540 1.00 80.38 95 PHE A C 1
ATOM 787 O O . PHE A 1 95 ? -12.579 7.999 -25.401 1.00 80.38 95 PHE A O 1
ATOM 794 N N . ARG A 1 96 ? -13.755 7.730 -27.294 1.00 77.12 96 ARG A N 1
ATOM 795 C CA . ARG A 1 96 ? -14.995 8.373 -26.827 1.00 77.12 96 ARG A CA 1
ATOM 796 C C . ARG A 1 96 ? -15.943 7.391 -26.142 1.00 77.12 96 ARG A C 1
ATOM 798 O O . ARG A 1 96 ? -16.678 7.806 -25.260 1.00 77.12 96 ARG A O 1
ATOM 805 N N . SER A 1 97 ? -15.911 6.111 -26.499 1.00 65.38 97 SER A N 1
ATOM 806 C CA . SER A 1 97 ? -16.689 5.067 -25.824 1.00 65.38 97 SER A CA 1
ATOM 807 C C . SER A 1 97 ? -16.074 4.651 -24.484 1.00 65.38 97 SER A C 1
ATOM 809 O O . SER A 1 97 ? -16.795 4.424 -23.519 1.00 65.38 97 SER A O 1
ATOM 811 N N . THR A 1 98 ? -14.741 4.621 -24.380 1.00 68.56 98 THR A N 1
ATOM 812 C CA . THR A 1 98 ? -14.017 4.275 -23.136 1.00 68.56 98 THR A CA 1
ATOM 813 C C . THR A 1 98 ? -14.100 5.349 -22.050 1.00 68.56 98 THR A C 1
ATOM 815 O O . THR A 1 98 ? -14.106 5.046 -20.857 1.00 68.56 98 THR A O 1
ATOM 818 N N . ARG A 1 99 ? -14.192 6.620 -22.444 1.00 67.19 99 ARG A N 1
ATOM 819 C CA . ARG A 1 99 ? -14.536 7.731 -21.555 1.00 67.19 99 ARG A CA 1
ATOM 820 C C . ARG A 1 99 ? -16.040 7.905 -21.675 1.00 67.19 99 ARG A C 1
ATOM 822 O O . ARG A 1 99 ? -16.404 8.563 -22.624 1.00 67.19 99 ARG A O 1
ATOM 829 N N . ASN A 1 100 ? -16.875 7.311 -20.812 1.00 58.34 100 ASN A N 1
ATOM 830 C CA . ASN A 1 100 ? -18.359 7.387 -20.802 1.00 58.34 100 ASN A CA 1
ATOM 831 C C . ASN A 1 100 ? -18.953 8.809 -21.036 1.00 58.34 100 ASN A C 1
ATOM 833 O O . ASN A 1 100 ? -19.570 9.402 -20.157 1.00 58.34 100 ASN A O 1
ATOM 837 N N . CYS A 1 101 ? -18.776 9.355 -22.230 1.00 54.66 101 CYS A N 1
ATOM 838 C CA . CYS A 1 101 ? -19.151 10.678 -22.716 1.00 54.66 101 CYS A CA 1
ATOM 839 C C . CYS A 1 101 ? -20.023 10.514 -23.967 1.00 54.66 101 CYS A C 1
ATOM 841 O O . CYS A 1 101 ? -20.161 11.447 -24.749 1.00 54.66 101 CYS A O 1
ATOM 843 N N . ALA A 1 102 ? -20.531 9.301 -24.197 1.00 59.09 102 ALA A N 1
ATOM 844 C CA . ALA A 1 102 ? -21.130 8.916 -25.463 1.00 59.09 102 ALA A CA 1
ATOM 845 C C . ALA A 1 102 ? -22.561 9.431 -25.640 1.00 59.09 102 ALA A C 1
ATOM 847 O O . ALA A 1 102 ? -23.063 9.372 -26.752 1.00 59.09 102 ALA A O 1
ATOM 848 N N . ASP A 1 103 ? -23.216 9.939 -24.592 1.00 63.00 103 ASP A N 1
ATOM 849 C CA . ASP A 1 103 ? -24.579 10.444 -24.734 1.00 63.00 103 ASP A CA 1
ATOM 850 C C . ASP A 1 103 ? -24.977 11.346 -23.543 1.00 63.00 103 ASP A C 1
ATOM 852 O O . ASP A 1 103 ? -25.094 10.845 -22.413 1.00 63.00 103 ASP A O 1
ATOM 856 N N . PRO A 1 104 ? -25.148 12.671 -23.734 1.00 65.31 104 PRO A N 1
ATOM 857 C CA . PRO A 1 104 ? -25.604 13.559 -22.664 1.00 65.31 104 PRO A CA 1
ATOM 858 C C . PRO A 1 104 ? -26.999 13.168 -22.149 1.00 65.31 104 PRO A C 1
ATOM 860 O O . PRO A 1 104 ? -27.283 13.358 -20.965 1.00 65.31 104 PRO A O 1
ATOM 863 N N . GLU A 1 105 ? -27.833 12.546 -22.985 1.00 70.88 105 GLU A N 1
ATOM 864 C CA . GLU A 1 105 ? -29.205 12.165 -22.654 1.00 70.88 105 GLU A CA 1
ATOM 865 C C . GLU A 1 105 ? -29.244 10.944 -21.718 1.00 70.88 105 GLU A C 1
ATOM 867 O O . GLU A 1 105 ? -29.934 10.938 -20.693 1.00 70.88 105 GLU A O 1
ATOM 872 N N . LYS A 1 106 ? -28.394 9.937 -21.967 1.00 70.12 106 LYS A N 1
ATOM 873 C CA . LYS A 1 106 ? -28.223 8.798 -21.037 1.00 70.12 106 LYS A CA 1
ATOM 874 C C . LYS A 1 106 ? -27.576 9.212 -19.718 1.00 70.12 106 LYS A C 1
ATOM 876 O O . LYS A 1 106 ? -27.884 8.636 -18.672 1.00 70.12 106 LYS A O 1
ATOM 881 N N . ALA A 1 107 ? -26.682 10.202 -19.739 1.00 69.81 107 ALA A N 1
ATOM 882 C CA . ALA A 1 107 ? -26.086 10.745 -18.520 1.00 69.81 107 ALA A CA 1
ATOM 883 C C . ALA A 1 107 ? -27.113 11.507 -17.661 1.00 69.81 107 ALA A C 1
ATOM 885 O O . ALA A 1 107 ? -27.050 11.413 -16.431 1.00 69.81 107 ALA A O 1
ATOM 886 N N . ALA A 1 108 ? -28.060 12.212 -18.291 1.00 75.56 108 ALA A N 1
ATOM 887 C CA . ALA A 1 108 ? -29.176 12.878 -17.622 1.00 75.56 108 ALA A CA 1
ATOM 888 C C . ALA A 1 108 ? -30.146 11.865 -16.990 1.00 75.56 108 ALA A C 1
ATOM 890 O O . ALA A 1 108 ? -30.366 11.930 -15.780 1.00 75.56 108 ALA A O 1
ATOM 891 N N . LYS A 1 109 ? -30.587 10.841 -17.739 1.00 78.19 109 LYS A N 1
ATOM 892 C CA . LYS A 1 109 ? -31.442 9.759 -17.204 1.00 78.19 109 LYS A CA 1
ATOM 893 C C . LYS A 1 109 ? -30.831 9.060 -15.988 1.00 78.19 109 LYS A C 1
ATOM 895 O O . LYS A 1 109 ? -31.502 8.836 -14.990 1.00 78.19 109 LYS A O 1
ATOM 900 N N . LYS A 1 110 ? -29.521 8.778 -16.014 1.00 74.75 110 LYS A N 1
ATOM 901 C CA . LYS A 1 110 ? -28.823 8.144 -14.878 1.00 74.75 110 LYS A CA 1
ATOM 902 C C . LYS A 1 110 ? -28.700 9.056 -13.647 1.00 74.75 110 LYS A C 1
ATOM 904 O O . LYS A 1 110 ? -28.498 8.559 -12.537 1.00 74.75 110 LYS A O 1
ATOM 909 N N . ARG A 1 111 ? -28.746 10.383 -13.820 1.00 73.31 111 ARG A N 1
ATOM 910 C CA . ARG A 1 111 ? -28.803 11.334 -12.697 1.00 73.31 111 ARG A CA 1
ATOM 911 C C . ARG A 1 111 ? -30.197 11.346 -12.080 1.00 73.31 111 ARG A C 1
ATOM 913 O O . ARG A 1 111 ? -30.286 11.193 -10.868 1.00 73.31 111 ARG A O 1
ATOM 920 N N . GLU A 1 112 ? -31.227 11.428 -12.912 1.00 76.19 112 GLU A N 1
ATOM 921 C CA . GLU A 1 112 ? -32.631 11.444 -12.500 1.00 76.19 112 GLU A CA 1
ATOM 922 C C . GLU A 1 112 ? -33.023 10.171 -11.730 1.00 76.19 112 GLU A C 1
ATOM 924 O O . GLU A 1 112 ? -33.496 10.266 -10.601 1.00 76.19 112 GLU A O 1
ATOM 929 N N . ASP A 1 113 ? -32.672 8.985 -12.240 1.00 79.62 113 ASP A N 1
ATOM 930 C CA . ASP A 1 113 ? -32.912 7.691 -11.567 1.00 79.62 113 ASP A CA 1
ATOM 931 C C . ASP A 1 113 ? -32.266 7.589 -10.174 1.00 79.62 113 ASP A C 1
ATOM 933 O O . ASP A 1 113 ? -32.730 6.888 -9.272 1.00 79.62 113 ASP A O 1
ATOM 937 N N . ARG A 1 114 ? -31.132 8.267 -9.981 1.00 75.25 114 ARG A N 1
ATOM 938 C CA . ARG A 1 114 ? -30.425 8.268 -8.698 1.00 75.25 114 ARG A CA 1
ATOM 939 C C . ARG A 1 114 ? -31.063 9.234 -7.703 1.00 75.25 114 ARG A C 1
ATOM 941 O O . ARG A 1 114 ? -31.031 8.955 -6.502 1.00 75.25 114 ARG A O 1
ATOM 948 N N . ASP A 1 115 ? -31.617 10.339 -8.188 1.00 73.69 115 ASP A N 1
ATOM 949 C CA . ASP A 1 115 ? -32.292 11.331 -7.357 1.00 73.69 115 ASP A CA 1
ATOM 950 C C . ASP A 1 115 ? -33.686 10.836 -6.937 1.00 73.69 115 ASP A C 1
ATOM 952 O O . ASP A 1 115 ? -34.029 10.934 -5.756 1.00 73.69 115 ASP A O 1
ATOM 956 N N . THR A 1 116 ? -34.426 10.156 -7.822 1.00 74.75 116 THR A N 1
ATOM 957 C CA . THR A 1 116 ? -35.702 9.496 -7.478 1.00 74.75 116 THR A CA 1
ATOM 958 C C . THR A 1 116 ? -35.507 8.374 -6.455 1.00 74.75 116 THR A C 1
ATOM 960 O O . THR A 1 116 ? -36.226 8.306 -5.455 1.00 74.75 116 THR A O 1
ATOM 963 N N . LYS A 1 117 ? -34.466 7.544 -6.611 1.00 71.06 117 LYS A N 1
ATOM 964 C CA . LYS A 1 117 ? -34.151 6.459 -5.663 1.00 71.06 117 LYS A CA 1
ATOM 965 C C . LYS A 1 117 ? -33.695 6.963 -4.289 1.00 71.06 117 LYS A C 1
ATOM 967 O O . LYS A 1 117 ? -33.930 6.299 -3.280 1.00 71.06 117 LYS A O 1
ATOM 972 N N . ARG A 1 118 ? -33.072 8.147 -4.223 1.00 65.81 118 ARG A N 1
ATOM 973 C CA . ARG A 1 118 ? -32.758 8.832 -2.955 1.00 65.81 118 ARG A CA 1
ATOM 974 C C . ARG A 1 118 ? -33.991 9.446 -2.295 1.00 65.81 118 ARG A C 1
ATOM 976 O O . ARG A 1 118 ? -34.080 9.394 -1.071 1.00 65.81 118 ARG A O 1
ATOM 983 N N . GLY A 1 119 ? -34.922 9.989 -3.080 1.00 61.53 119 GLY A N 1
ATOM 984 C CA . GLY A 1 119 ? -36.185 10.537 -2.579 1.00 61.53 119 GLY A CA 1
ATOM 985 C C . GLY A 1 119 ? -37.097 9.469 -1.969 1.00 61.53 119 GLY A C 1
ATOM 986 O O . GLY A 1 119 ? -37.625 9.668 -0.877 1.00 61.53 119 GLY A O 1
ATOM 987 N N . TYR A 1 120 ? -37.200 8.303 -2.615 1.00 53.59 120 TYR A N 1
ATOM 988 C CA . TYR A 1 120 ? -38.072 7.205 -2.174 1.00 53.59 120 TYR A CA 1
ATOM 989 C C . TYR A 1 120 ? -37.620 6.581 -0.840 1.00 53.59 120 TYR A C 1
ATOM 991 O O . TYR A 1 120 ? -38.424 6.358 0.062 1.00 53.59 120 TYR A O 1
ATOM 999 N N . HIS A 1 121 ? -36.306 6.402 -0.645 1.00 48.62 121 HIS A N 1
ATOM 1000 C CA . HIS A 1 121 ? -35.758 5.852 0.604 1.00 48.62 121 HIS A CA 1
ATOM 1001 C C . HIS A 1 121 ? -36.029 6.756 1.829 1.00 48.62 121 HIS A C 1
ATOM 1003 O O . HIS A 1 121 ? -36.079 6.274 2.963 1.00 48.62 121 HIS A O 1
ATOM 1009 N N . TYR A 1 122 ? -36.230 8.060 1.622 1.00 52.34 122 TYR A N 1
ATOM 1010 C CA . TYR A 1 122 ? -36.499 9.008 2.706 1.00 52.34 122 TYR A CA 1
ATOM 1011 C C . TYR A 1 122 ? -37.964 9.008 3.174 1.00 52.34 122 TYR A C 1
ATOM 1013 O O . TYR A 1 122 ? -38.236 9.436 4.297 1.00 52.34 122 TYR A O 1
ATOM 1021 N N . GLN A 1 123 ? -38.903 8.530 2.350 1.00 56.16 123 GLN A N 1
ATOM 1022 C CA . GLN A 1 123 ? -40.334 8.517 2.680 1.00 56.16 123 GLN A CA 1
ATOM 1023 C C . GLN A 1 123 ? -40.776 7.214 3.369 1.00 56.16 123 GLN A C 1
ATOM 1025 O O . GLN A 1 123 ? -41.536 7.288 4.333 1.00 56.16 123 GLN A O 1
ATOM 1030 N N . ASP A 1 124 ? -40.218 6.056 2.999 1.00 53.59 124 ASP A N 1
ATOM 1031 C CA . ASP A 1 124 ? -40.612 4.748 3.566 1.00 53.59 124 ASP A CA 1
ATOM 1032 C C . ASP A 1 124 ? -40.166 4.501 5.021 1.00 53.59 124 ASP A C 1
ATOM 1034 O O . ASP A 1 124 ? -40.709 3.641 5.714 1.00 53.59 124 ASP A O 1
ATOM 1038 N N . ASN A 1 125 ? -39.209 5.275 5.547 1.00 51.75 125 ASN A N 1
ATOM 1039 C CA . ASN A 1 125 ? -38.776 5.141 6.946 1.00 51.75 125 ASN A CA 1
ATOM 1040 C C . ASN A 1 125 ? -39.655 5.904 7.954 1.00 51.75 125 ASN A C 1
ATOM 1042 O O . ASN A 1 125 ? -39.392 5.847 9.158 1.00 51.75 125 ASN A O 1
ATOM 1046 N N . LYS A 1 126 ? -40.728 6.569 7.510 1.00 49.62 126 LYS A N 1
ATOM 1047 C CA . LYS A 1 126 ? -41.796 7.027 8.407 1.00 49.62 126 LYS A CA 1
ATOM 1048 C C . LYS A 1 126 ? -42.796 5.892 8.613 1.00 49.62 126 LYS A C 1
ATOM 1050 O O . LYS A 1 126 ? -43.897 5.917 8.075 1.00 49.62 126 LYS A O 1
ATOM 1055 N N . ARG A 1 127 ? -42.418 4.896 9.420 1.00 50.72 127 ARG A N 1
ATOM 1056 C CA . ARG A 1 127 ? -43.390 3.947 9.978 1.00 50.72 127 ARG A CA 1
ATOM 1057 C C . ARG A 1 127 ? -44.447 4.760 10.721 1.00 50.72 127 ARG A C 1
ATOM 1059 O O . ARG A 1 127 ? -44.128 5.396 11.727 1.00 50.72 127 ARG A O 1
ATOM 1066 N N . LYS A 1 128 ? -45.677 4.774 10.205 1.00 46.88 128 LYS A N 1
ATOM 1067 C CA . LYS A 1 128 ? -46.838 5.203 10.979 1.00 46.88 128 LYS A CA 1
ATOM 1068 C C . LYS A 1 128 ? -46.897 4.299 12.202 1.00 46.88 128 LYS A C 1
ATOM 1070 O O . LYS A 1 128 ? -46.968 3.082 12.075 1.00 46.88 128 LYS A O 1
ATOM 1075 N N . ARG A 1 129 ? -46.741 4.894 13.378 1.00 40.38 129 ARG A N 1
ATOM 1076 C CA . ARG A 1 129 ? -47.070 4.231 14.629 1.00 40.38 129 ARG A CA 1
ATOM 1077 C C . ARG A 1 129 ? -48.578 4.367 14.753 1.00 40.38 129 ARG A C 1
ATOM 1079 O O . ARG A 1 129 ? -49.058 5.490 14.875 1.00 40.38 129 ARG A O 1
ATOM 1086 N N . ASP A 1 130 ? -49.284 3.254 14.614 1.00 36.66 130 ASP A N 1
ATOM 1087 C CA . ASP A 1 130 ? -50.713 3.187 14.889 1.00 36.66 130 ASP A CA 1
ATOM 1088 C C . ASP A 1 130 ? -50.919 3.557 16.363 1.00 36.66 130 ASP A C 1
ATOM 1090 O O . ASP A 1 130 ? -50.385 2.904 17.264 1.00 36.66 130 ASP A O 1
ATOM 1094 N N . ASP A 1 131 ? -51.607 4.673 16.590 1.00 37.31 131 ASP A N 1
ATOM 1095 C CA . ASP A 1 131 ? -52.059 5.109 17.906 1.00 37.31 131 ASP A CA 1
ATOM 1096 C C . ASP A 1 131 ? -53.324 4.312 18.229 1.00 37.31 131 ASP A C 1
ATOM 1098 O O . ASP A 1 131 ? -54.445 4.706 17.908 1.00 37.31 131 ASP A O 1
ATOM 1102 N N . ALA A 1 132 ? -53.110 3.097 18.733 1.00 35.53 132 ALA A N 1
ATOM 1103 C CA . ALA A 1 132 ? -54.169 2.262 19.263 1.00 35.53 132 ALA A CA 1
ATOM 1104 C C . ALA A 1 132 ? -54.576 2.820 20.629 1.00 35.53 132 ALA A C 1
ATOM 1106 O O . ALA A 1 132 ? -53.818 2.793 21.597 1.00 35.53 132 ALA A O 1
ATOM 1107 N N . THR A 1 133 ? -55.793 3.338 20.635 1.00 45.50 133 THR A N 1
ATOM 1108 C CA . THR A 1 133 ? -56.613 3.730 21.772 1.00 45.50 133 THR A CA 1
ATOM 1109 C C . THR A 1 133 ? -56.602 2.618 22.825 1.00 45.50 133 THR A C 1
ATOM 1111 O O . THR A 1 133 ? -57.101 1.526 22.563 1.00 45.50 133 THR A O 1
ATOM 1114 N N . ASP A 1 134 ? -56.047 2.886 24.007 1.00 36.34 134 ASP A N 1
ATOM 1115 C CA . ASP A 1 134 ? -56.267 2.058 25.197 1.00 36.34 134 ASP A CA 1
ATOM 1116 C C . ASP A 1 134 ? -56.590 2.974 26.383 1.00 36.34 134 ASP A C 1
ATOM 1118 O O . ASP A 1 134 ? -55.730 3.542 27.059 1.00 36.34 134 ASP A O 1
ATOM 1122 N N . GLU A 1 135 ? -57.891 3.184 26.541 1.00 43.28 135 GLU A N 1
ATOM 1123 C CA . GLU A 1 135 ? -58.548 3.819 27.672 1.00 43.28 135 GLU A CA 1
ATOM 1124 C C . GLU A 1 135 ? -58.497 2.862 28.871 1.00 43.28 135 GLU A C 1
ATOM 1126 O O . GLU A 1 135 ? -59.308 1.943 28.948 1.00 43.28 135 GLU A O 1
ATOM 1131 N N . SER A 1 136 ? -57.606 3.085 29.849 1.00 36.34 136 SER A N 1
ATOM 1132 C CA . SER A 1 136 ? -57.966 2.837 31.254 1.00 36.34 136 SER A CA 1
ATOM 1133 C C . SER A 1 136 ? -57.037 3.517 32.286 1.00 36.34 136 SER A C 1
ATOM 1135 O O . SER A 1 136 ? -55.844 3.235 32.374 1.00 36.34 136 SER A O 1
ATOM 1137 N N . LYS A 1 137 ? -57.689 4.284 33.183 1.00 36.50 137 LYS A N 1
ATOM 1138 C CA . LYS A 1 137 ? -57.326 4.661 34.577 1.00 36.50 137 LYS A CA 1
ATOM 1139 C C . LYS A 1 137 ? -56.562 5.981 34.824 1.00 36.50 137 LYS A C 1
ATOM 1141 O O . LYS A 1 137 ? -55.817 6.463 33.983 1.00 36.50 137 LYS A O 1
ATOM 1146 N N . PRO A 1 138 ? -56.734 6.540 3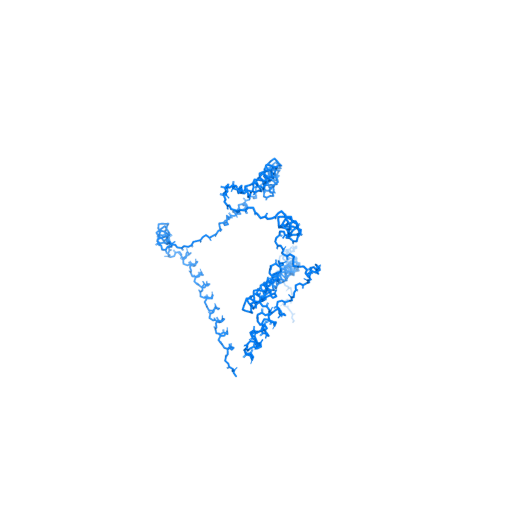6.039 1.00 41.09 138 PRO A N 1
ATOM 1147 C CA . PRO A 1 138 ? -57.680 7.589 36.402 1.00 41.09 138 PRO A CA 1
ATOM 1148 C C . PRO A 1 138 ? -57.015 8.978 36.364 1.00 41.09 138 PRO A C 1
ATOM 1150 O O . PRO A 1 138 ? -55.793 9.092 36.338 1.00 41.09 138 PRO A O 1
ATOM 1153 N N . ALA A 1 139 ? -57.823 10.039 36.370 1.00 45.19 139 ALA A N 1
ATOM 1154 C CA . ALA A 1 139 ? -57.362 11.427 36.304 1.00 45.19 139 ALA A CA 1
ATOM 1155 C C . ALA A 1 139 ? -56.228 11.738 37.312 1.00 45.19 139 ALA A C 1
ATOM 1157 O O . ALA A 1 139 ? -56.453 11.636 38.520 1.00 45.19 139 ALA A O 1
ATOM 1158 N N . PRO A 1 140 ? -55.028 12.148 36.855 1.00 44.56 140 PRO A N 1
ATOM 1159 C CA . PRO A 1 140 ? -54.031 12.753 37.722 1.00 44.56 140 PRO A CA 1
ATOM 1160 C C . PRO A 1 140 ? -54.239 14.272 37.753 1.00 44.56 140 PRO A C 1
ATOM 1162 O O . PRO A 1 140 ? -54.469 14.881 36.703 1.00 44.56 140 PRO A O 1
ATOM 1165 N N . ASP A 1 141 ? -54.133 14.859 38.949 1.00 58.16 141 ASP A N 1
ATOM 1166 C CA . ASP A 1 141 ? -54.223 16.298 39.235 1.00 58.16 141 ASP A CA 1
ATOM 1167 C C . ASP A 1 141 ? -53.655 17.180 38.109 1.00 58.16 141 ASP A C 1
ATOM 1169 O O . ASP A 1 141 ? -52.530 16.972 37.645 1.00 58.16 141 ASP A O 1
ATOM 1173 N N . GLU A 1 142 ? -54.382 18.230 37.715 1.00 61.53 142 GLU A N 1
ATOM 1174 C CA . GLU A 1 142 ? -53.972 19.170 36.654 1.00 61.53 142 GLU A CA 1
ATOM 1175 C C . GLU A 1 142 ? -52.569 19.766 36.892 1.00 61.53 142 GLU A C 1
ATOM 1177 O O . GLU A 1 142 ? -51.805 19.986 35.948 1.00 61.53 142 GLU A O 1
ATOM 1182 N N . LYS A 1 143 ? -52.164 19.920 38.163 1.00 58.38 143 LYS A N 1
ATOM 1183 C CA . LYS A 1 143 ? -50.811 20.355 38.556 1.00 58.38 143 LYS A CA 1
ATOM 1184 C C . LYS A 1 143 ? -49.704 19.356 38.203 1.00 58.38 143 LYS A C 1
ATOM 1186 O O . LYS A 1 143 ? -48.572 19.777 37.973 1.00 58.38 143 LYS A O 1
ATOM 1191 N N . LEU A 1 144 ? -49.986 18.054 38.180 1.00 55.97 144 LEU A N 1
ATOM 1192 C CA . LEU A 1 144 ? -49.024 17.030 37.763 1.00 55.97 144 LEU A CA 1
ATOM 1193 C C . LEU A 1 144 ? -48.911 16.985 36.238 1.00 55.97 144 LEU A C 1
ATOM 1195 O O . LEU A 1 144 ? -47.805 16.877 35.716 1.00 55.97 144 LEU A O 1
ATOM 1199 N N . GLN A 1 145 ? -50.017 17.166 35.515 1.00 61.56 145 GLN A N 1
ATOM 1200 C CA . GLN A 1 145 ? -50.001 17.185 34.049 1.00 61.56 145 GLN A CA 1
ATOM 1201 C C . GLN A 1 145 ? -49.269 18.405 33.480 1.00 61.56 145 GLN A C 1
ATOM 1203 O O . GLN A 1 145 ? -48.552 18.288 32.486 1.00 61.56 145 GLN A O 1
ATOM 1208 N N . GLU A 1 146 ? -49.410 19.575 34.107 1.00 67.25 146 GLU A N 1
ATOM 1209 C CA . GLU A 1 146 ? -48.702 20.783 33.674 1.00 67.25 146 GLU A CA 1
ATOM 1210 C C . GLU A 1 146 ? -47.186 20.678 33.914 1.00 67.25 146 GLU A C 1
ATOM 1212 O O . GLU A 1 146 ? -46.398 21.118 33.075 1.00 67.25 146 GLU A O 1
ATOM 1217 N N . LYS A 1 147 ? -46.767 20.032 35.013 1.00 68.31 147 LYS A N 1
ATOM 1218 C CA . LYS A 1 147 ? -45.354 19.714 35.277 1.00 68.31 147 LYS A CA 1
ATOM 1219 C C . LYS A 1 147 ? -44.807 18.725 34.255 1.00 68.31 147 LYS A C 1
ATOM 1221 O O . LYS A 1 147 ? -43.821 19.031 33.602 1.00 68.31 147 LYS A O 1
ATOM 1226 N N . VAL A 1 148 ? -45.519 17.628 33.999 1.00 70.12 148 VAL A N 1
ATOM 1227 C CA . VAL A 1 148 ? -45.112 16.627 32.998 1.00 70.12 148 VAL A CA 1
ATOM 1228 C C . VAL A 1 148 ? -44.998 17.239 31.594 1.00 70.12 148 VAL A C 1
ATOM 1230 O O . VAL A 1 148 ? -44.067 16.917 30.860 1.00 70.12 148 VAL A O 1
ATOM 1233 N N . LYS A 1 149 ? -45.889 18.166 31.212 1.00 75.81 149 LYS A N 1
ATOM 1234 C CA . LYS A 1 149 ? -45.805 18.885 29.925 1.00 75.81 149 LYS A CA 1
ATOM 1235 C C . LYS A 1 149 ? -44.616 19.851 29.864 1.00 75.81 149 LYS A C 1
ATOM 1237 O O . LYS A 1 149 ? -43.973 19.938 28.818 1.00 75.81 149 LYS A O 1
ATOM 1242 N N . LYS A 1 150 ? -44.305 20.557 30.957 1.00 74.00 150 LYS A N 1
ATOM 1243 C CA . LYS A 1 150 ? -43.122 21.435 31.052 1.00 74.00 150 LYS A CA 1
ATOM 1244 C C . LYS A 1 150 ? -41.825 20.623 31.007 1.00 74.00 150 LYS A C 1
ATOM 1246 O O . LYS A 1 150 ? -40.952 20.944 30.205 1.00 74.00 150 LYS A O 1
ATOM 1251 N N . ASP A 1 151 ? -41.766 19.517 31.740 1.00 73.31 151 ASP A N 1
ATOM 1252 C CA . ASP A 1 151 ? -40.625 18.599 31.768 1.00 73.31 151 ASP A CA 1
ATOM 1253 C C . ASP A 1 151 ? -40.418 17.923 30.401 1.00 73.31 151 ASP A C 1
ATOM 1255 O O . ASP A 1 151 ? -39.292 17.808 29.924 1.00 73.31 151 ASP A O 1
ATOM 1259 N N . ALA A 1 152 ? -41.494 17.552 29.697 1.00 74.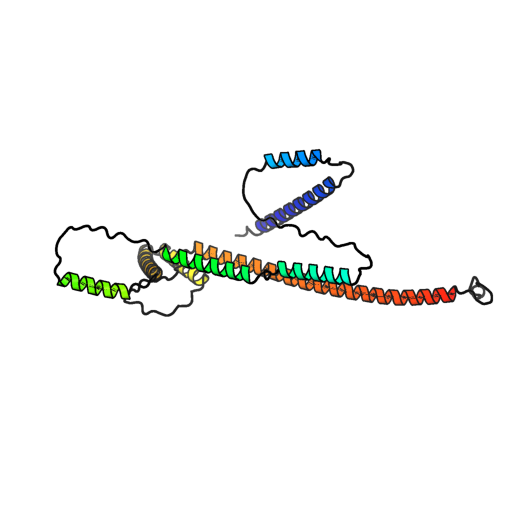19 152 ALA A N 1
ATOM 1260 C CA . ALA A 1 152 ? -41.419 17.026 28.332 1.00 74.19 152 ALA A CA 1
ATOM 1261 C C . ALA A 1 152 ? -40.954 18.087 27.312 1.00 74.19 152 ALA A C 1
ATOM 1263 O O . ALA A 1 152 ? -40.170 17.795 26.400 1.00 74.19 152 ALA A O 1
ATOM 1264 N N . ALA A 1 153 ? -41.398 19.338 27.464 1.00 74.38 153 ALA A N 1
ATOM 1265 C CA . ALA A 1 153 ? -40.959 20.453 26.628 1.00 74.38 153 ALA A CA 1
ATOM 1266 C C . ALA A 1 153 ? -39.489 20.836 26.886 1.00 74.38 153 ALA A C 1
ATOM 1268 O O . ALA A 1 153 ? -38.799 21.279 25.968 1.00 74.38 153 ALA A O 1
ATOM 1269 N N . GLU A 1 154 ? -38.982 20.641 28.102 1.00 74.56 154 GLU A N 1
ATOM 1270 C CA . GLU A 1 154 ? -37.572 20.843 28.437 1.00 74.56 154 GLU A CA 1
ATOM 1271 C C . GLU A 1 154 ? -36.699 19.663 27.975 1.00 74.56 154 GLU A C 1
ATOM 1273 O O . GLU A 1 154 ? -35.674 19.868 27.319 1.00 74.56 154 GLU A O 1
ATOM 1278 N N . ALA A 1 155 ? -37.164 18.427 28.175 1.00 69.81 155 ALA A N 1
ATOM 1279 C CA . ALA A 1 155 ? -36.508 17.215 27.690 1.00 69.81 155 ALA A CA 1
ATOM 1280 C C . ALA A 1 155 ? -36.380 17.197 26.158 1.00 69.81 155 ALA A C 1
ATOM 1282 O O . ALA A 1 155 ? -35.328 16.844 25.628 1.00 69.81 155 ALA A O 1
ATOM 1283 N N . SER A 1 156 ? -37.400 17.644 25.418 1.00 68.12 156 SER A N 1
ATOM 1284 C CA . SER A 1 156 ? -37.330 17.733 23.948 1.00 68.12 156 SER A CA 1
ATOM 1285 C C . SER A 1 156 ? -36.298 18.750 23.438 1.00 68.12 156 SER A C 1
ATOM 1287 O O . SER A 1 156 ? -35.755 18.569 22.349 1.00 68.12 156 SER A O 1
ATOM 1289 N N . LYS A 1 157 ? -35.958 19.782 24.225 1.00 70.88 157 LYS A N 1
ATOM 1290 C CA . LYS A 1 157 ? -34.864 20.723 23.909 1.00 70.88 157 LYS A CA 1
ATOM 1291 C C . LYS A 1 157 ? -33.482 20.138 24.230 1.00 70.88 157 LYS A C 1
ATOM 1293 O O . LYS A 1 157 ? -32.494 20.491 23.579 1.00 70.88 157 LYS A O 1
ATOM 1298 N N . GLN A 1 158 ? -33.401 19.259 25.227 1.00 65.25 158 GLN A N 1
ATOM 1299 C CA . GLN A 1 158 ? -32.161 18.601 25.658 1.00 65.25 158 GLN A CA 1
ATOM 1300 C C . GLN A 1 158 ? -31.807 17.382 24.788 1.00 65.25 158 GLN A C 1
ATOM 1302 O O . GLN A 1 158 ? -30.629 17.107 24.546 1.00 65.25 158 GLN A O 1
ATOM 1307 N N . LEU A 1 159 ? -32.808 16.680 24.260 1.00 69.25 159 LEU A N 1
ATOM 1308 C CA . LEU A 1 159 ? -32.630 15.503 23.416 1.00 69.25 159 LEU A CA 1
ATOM 1309 C C . LEU A 1 159 ? -32.365 15.911 21.959 1.00 69.25 159 LEU A C 1
ATOM 1311 O O . LEU A 1 159 ? -33.278 16.206 21.192 1.00 69.25 159 LEU A O 1
ATOM 1315 N N . VAL A 1 160 ? -31.094 15.895 21.549 1.00 72.50 160 VAL A N 1
ATOM 1316 C CA . VAL A 1 160 ? -30.701 16.031 20.138 1.00 72.50 160 VAL A CA 1
ATOM 1317 C C . VAL A 1 160 ? -30.549 14.636 19.536 1.00 72.50 160 VAL A C 1
ATOM 1319 O O . VAL A 1 160 ? -30.018 13.728 20.171 1.00 72.50 160 VAL A O 1
ATOM 1322 N N . PHE A 1 161 ? -30.992 14.444 18.290 1.00 70.50 161 PHE A N 1
ATOM 1323 C CA . PHE A 1 161 ? -30.879 13.156 17.601 1.00 70.50 161 PHE A CA 1
ATOM 1324 C C . PHE A 1 161 ? -29.434 12.617 17.645 1.00 70.50 161 PHE A C 1
ATOM 1326 O O . PHE A 1 161 ? -28.508 13.197 17.074 1.00 70.50 161 PHE A O 1
ATOM 1333 N N . GLY A 1 162 ? -29.252 11.504 18.360 1.00 72.44 162 GLY A N 1
ATOM 1334 C CA . GLY A 1 162 ? -27.972 10.818 18.539 1.00 72.44 162 GLY A CA 1
ATOM 1335 C C . GLY A 1 162 ? -27.054 11.350 19.650 1.00 72.44 162 GLY A C 1
ATOM 1336 O O . GLY A 1 162 ? -25.967 10.797 19.783 1.00 72.44 162 GLY A O 1
ATOM 1337 N N . HIS A 1 163 ? -27.433 12.387 20.410 1.00 71.00 163 HIS A N 1
ATOM 1338 C CA . HIS A 1 163 ? -26.641 12.937 21.525 1.00 71.00 163 HIS A CA 1
ATOM 1339 C C . HIS A 1 163 ? -27.548 13.301 22.714 1.00 71.00 163 HIS A C 1
ATOM 1341 O O . HIS A 1 163 ? -28.415 14.169 22.596 1.00 71.00 163 HIS A O 1
ATOM 1347 N N . VAL A 1 164 ? -27.319 12.677 23.873 1.00 73.56 164 VAL A N 1
ATOM 1348 C CA . VAL A 1 164 ? -27.999 13.039 25.127 1.00 73.56 164 VAL A CA 1
ATOM 1349 C C . VAL A 1 164 ? -27.228 14.178 25.795 1.00 73.56 164 VAL A C 1
ATOM 1351 O O . VAL A 1 164 ? -26.066 13.998 26.155 1.00 73.56 164 VAL A O 1
ATOM 1354 N N . LYS A 1 165 ? -27.851 15.353 25.951 1.00 67.06 165 LYS A N 1
ATOM 1355 C CA . LYS A 1 165 ? -27.283 16.459 26.736 1.00 67.06 165 LYS A CA 1
ATOM 1356 C C . LYS A 1 165 ? -27.647 16.263 28.204 1.00 67.06 165 LYS A C 1
ATOM 1358 O O . LYS A 1 165 ? -28.813 16.391 28.563 1.00 67.06 165 LYS A O 1
ATOM 1363 N N . LEU A 1 166 ? -26.661 15.940 29.034 1.00 64.62 166 LEU A N 1
ATOM 1364 C CA . LEU A 1 166 ? -26.804 15.970 30.490 1.00 64.62 166 LEU A CA 1
ATOM 1365 C C . LEU A 1 166 ? -26.512 17.397 30.982 1.00 64.62 166 LEU A C 1
ATOM 1367 O O . LEU A 1 166 ? -25.639 18.060 30.425 1.00 64.62 166 LEU A O 1
ATOM 1371 N N . GLN A 1 167 ? -27.269 17.862 31.983 1.00 54.25 167 GLN A N 1
ATOM 1372 C CA . GLN A 1 167 ? -27.384 19.270 32.414 1.00 54.25 167 GLN A CA 1
ATOM 1373 C C . GLN A 1 167 ? -26.056 19.985 32.754 1.00 54.25 167 GLN A C 1
ATOM 1375 O O . GLN A 1 167 ? -26.030 21.211 32.716 1.00 54.25 167 GLN A O 1
ATOM 1380 N N . ASP A 1 168 ? -24.958 19.254 32.979 1.00 57.09 168 ASP A N 1
ATOM 1381 C CA . ASP A 1 168 ? -23.659 19.815 33.389 1.00 57.09 168 ASP A CA 1
ATOM 1382 C C . ASP A 1 168 ? -22.572 19.818 32.295 1.00 57.09 168 ASP A C 1
ATOM 1384 O O . ASP A 1 168 ? -21.465 20.310 32.527 1.00 57.09 168 ASP A O 1
ATOM 1388 N N . GLU A 1 169 ? -22.832 19.289 31.093 1.00 56.94 169 GLU A N 1
ATOM 1389 C CA . GLU A 1 169 ? -21.841 19.346 30.010 1.00 56.94 169 GLU A CA 1
ATOM 1390 C C . GLU A 1 169 ? -22.052 20.579 29.128 1.00 56.94 169 GLU A C 1
ATOM 1392 O O . GLU A 1 169 ? -22.720 20.546 28.089 1.00 56.94 169 GLU A O 1
ATOM 1397 N N . GLU A 1 170 ? -21.402 21.681 29.516 1.00 55.34 170 GLU A N 1
ATOM 1398 C CA . GLU A 1 170 ? -21.012 22.725 28.569 1.00 55.34 170 GLU A CA 1
ATOM 1399 C C . GLU A 1 170 ? -20.393 22.048 27.339 1.00 55.34 170 GLU A C 1
ATOM 1401 O O . GLU A 1 170 ? -19.502 21.206 27.465 1.00 55.34 170 GLU A O 1
ATOM 1406 N N . MET A 1 171 ? -20.882 22.384 26.142 1.00 49.88 171 MET A N 1
ATOM 1407 C CA . MET A 1 171 ? -20.462 21.790 24.869 1.00 49.88 171 MET 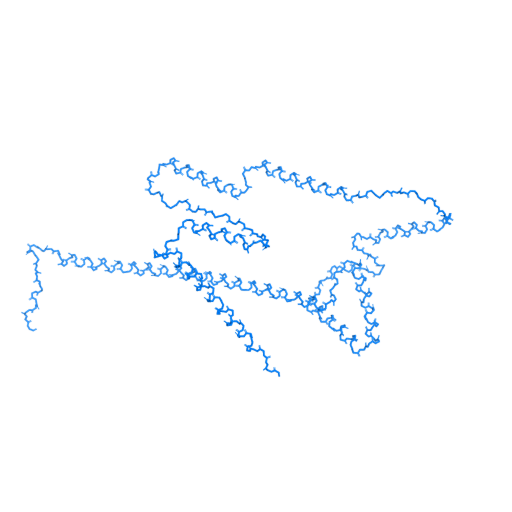A CA 1
ATOM 1408 C C . MET A 1 171 ? -19.000 22.154 24.568 1.00 49.88 171 MET A C 1
ATOM 1410 O O . MET A 1 171 ? -18.708 23.003 23.724 1.00 49.88 171 MET A O 1
ATOM 1414 N N . LEU A 1 172 ? -18.059 21.512 25.262 1.00 51.62 172 LEU A N 1
ATOM 1415 C CA . LEU A 1 172 ? -16.632 21.662 25.051 1.00 51.62 172 LEU A CA 1
ATOM 1416 C C . LEU A 1 172 ? -16.356 21.217 23.615 1.00 51.62 172 LEU A C 1
ATOM 1418 O O . LEU A 1 172 ? -16.452 20.033 23.285 1.00 51.62 172 LEU A O 1
ATOM 1422 N N . GLY A 1 173 ? -16.063 22.189 22.748 1.00 57.72 173 GLY A N 1
ATOM 1423 C CA . GLY A 1 173 ? -15.881 21.982 21.315 1.00 57.72 173 GLY A CA 1
ATOM 1424 C C . GLY A 1 173 ? -14.994 20.775 21.001 1.00 57.72 173 GLY A C 1
ATOM 1425 O O . GLY A 1 173 ? -14.100 20.438 21.774 1.00 57.72 173 GLY A O 1
ATOM 1426 N N . LYS A 1 174 ? -15.258 20.119 19.859 1.00 62.47 174 LYS A N 1
ATOM 1427 C CA . LYS A 1 174 ? -14.642 18.855 19.396 1.00 62.47 174 LYS A CA 1
ATOM 1428 C C . LYS A 1 174 ? -13.180 18.699 19.849 1.00 62.47 174 LYS A C 1
ATOM 1430 O O . LYS A 1 174 ? -12.253 19.100 19.141 1.00 62.47 174 LYS A O 1
ATOM 1435 N N . LYS A 1 175 ? -12.957 18.077 21.014 1.00 66.69 175 LYS A N 1
ATOM 1436 C CA . LYS A 1 175 ? -11.606 17.821 21.525 1.00 66.69 175 LYS A CA 1
ATOM 1437 C C . LYS A 1 175 ? -10.888 16.884 20.554 1.00 66.69 175 LYS A C 1
ATOM 1439 O O . LYS A 1 175 ? -11.460 15.917 20.044 1.00 66.69 175 LYS A O 1
ATOM 1444 N N . ARG A 1 176 ? -9.614 17.173 20.269 1.00 72.44 176 ARG A N 1
ATOM 1445 C CA . ARG A 1 176 ? -8.788 16.330 19.391 1.00 72.44 176 ARG A CA 1
ATOM 1446 C C . ARG A 1 176 ? -8.738 14.914 19.962 1.00 72.44 176 ARG A C 1
ATOM 1448 O O . ARG A 1 176 ? -8.440 14.729 21.141 1.00 72.44 176 ARG A O 1
ATOM 1455 N N . ARG A 1 177 ? -8.987 13.915 19.109 1.00 75.88 177 ARG A N 1
ATOM 1456 C CA . ARG A 1 177 ? -8.903 12.504 19.508 1.00 75.88 177 ARG A CA 1
ATOM 1457 C C . ARG A 1 177 ? -7.503 12.206 20.045 1.00 75.88 177 ARG A C 1
ATOM 1459 O O . ARG A 1 177 ? -6.502 12.565 19.422 1.00 75.88 177 ARG A O 1
ATOM 1466 N N . ILE A 1 178 ? -7.449 11.555 21.200 1.00 80.62 178 ILE A N 1
ATOM 1467 C CA . ILE A 1 178 ? -6.202 11.125 21.831 1.00 80.62 178 ILE A CA 1
ATOM 1468 C C . ILE A 1 178 ? -5.517 10.094 20.918 1.00 80.62 178 ILE A C 1
ATOM 1470 O O . ILE A 1 178 ? -6.158 9.405 20.123 1.00 80.62 178 ILE A O 1
ATOM 1474 N N . SER A 1 179 ? -4.185 10.009 20.964 1.00 87.88 179 SER A N 1
ATOM 1475 C CA . SER A 1 179 ? -3.477 9.001 20.175 1.00 87.88 179 SER A CA 1
ATOM 1476 C C . SER A 1 179 ? -3.766 7.596 20.717 1.00 87.88 179 SER A C 1
ATOM 1478 O O . SER A 1 179 ? -3.767 7.372 21.925 1.00 87.88 179 SER A O 1
ATOM 1480 N N . LYS A 1 180 ? -3.914 6.613 19.820 1.00 87.94 180 LYS A N 1
ATOM 1481 C CA . LYS A 1 180 ? -4.162 5.199 20.177 1.00 87.94 180 LYS A CA 1
ATOM 1482 C C . LYS A 1 180 ? -3.125 4.617 21.149 1.00 87.94 180 LYS A C 1
ATOM 1484 O O . LYS A 1 180 ? -3.414 3.689 21.892 1.00 87.94 180 LYS A O 1
ATOM 1489 N N . HIS A 1 181 ? -1.900 5.144 21.133 1.00 88.69 181 HIS A N 1
ATOM 1490 C CA . HIS A 1 181 ? -0.851 4.764 22.080 1.00 88.69 181 HIS A CA 1
ATOM 1491 C C . HIS A 1 181 ? -1.165 5.228 23.507 1.00 88.69 181 HIS A C 1
ATOM 1493 O O . HIS A 1 181 ? -1.070 4.426 24.431 1.00 88.69 181 HIS A O 1
ATOM 1499 N N . LYS A 1 182 ? -1.624 6.474 23.668 1.00 89.38 182 LYS A N 1
ATOM 1500 C CA . LYS A 1 182 ? -2.057 7.016 24.961 1.00 89.38 182 LYS A CA 1
ATOM 1501 C C . LYS A 1 182 ? -3.319 6.312 25.472 1.00 89.38 182 LYS A C 1
ATOM 1503 O O . LYS A 1 182 ? -3.418 6.044 26.662 1.00 89.38 182 LYS A O 1
ATOM 1508 N N . GLU A 1 183 ? -4.255 5.965 24.586 1.00 86.88 183 GLU A N 1
ATOM 1509 C CA . GLU A 1 183 ? -5.439 5.157 24.941 1.00 86.88 183 GLU A CA 1
ATOM 1510 C C . GLU A 1 183 ? -5.033 3.767 25.462 1.00 86.88 183 GLU A C 1
ATOM 1512 O O . GLU A 1 183 ? -5.509 3.330 26.505 1.00 86.88 183 GLU A O 1
ATOM 1517 N N . LEU A 1 184 ? -4.079 3.103 24.800 1.00 89.44 184 LEU A N 1
ATOM 1518 C CA . LEU A 1 184 ? -3.549 1.809 25.243 1.00 89.44 184 LEU A CA 1
ATOM 1519 C C . LEU A 1 184 ? -2.880 1.898 26.620 1.00 89.44 184 LEU A C 1
ATOM 1521 O O . LEU A 1 184 ? -3.051 0.995 27.436 1.00 89.44 184 LEU A O 1
ATOM 1525 N N . GLU A 1 185 ? -2.103 2.950 26.874 1.00 89.06 185 GLU A N 1
ATOM 1526 C CA . GLU A 1 185 ? -1.468 3.178 28.176 1.00 89.06 185 GLU A CA 1
ATOM 1527 C C . GLU A 1 185 ? -2.501 3.397 29.280 1.00 89.06 185 GLU A C 1
ATOM 1529 O O . GLU A 1 185 ? -2.370 2.809 30.348 1.00 89.06 185 GLU A O 1
ATOM 1534 N N . ARG A 1 186 ? -3.551 4.183 29.020 1.00 86.06 186 ARG A N 1
ATOM 1535 C CA . ARG A 1 186 ? -4.651 4.387 29.974 1.00 86.06 186 ARG A CA 1
ATOM 1536 C C . ARG A 1 186 ? -5.379 3.081 30.281 1.00 86.06 186 ARG A C 1
ATOM 1538 O O . ARG A 1 186 ? -5.526 2.741 31.449 1.00 86.06 186 ARG A O 1
ATOM 1545 N N . ALA A 1 187 ? -5.735 2.312 29.251 1.00 87.06 187 ALA A N 1
ATOM 1546 C CA . ALA A 1 187 ? -6.391 1.017 29.419 1.00 87.06 187 ALA A CA 1
ATOM 1547 C C . ALA A 1 187 ? -5.536 0.032 30.238 1.00 87.06 187 ALA A C 1
ATOM 1549 O O . ALA A 1 187 ? -6.047 -0.652 31.120 1.00 87.06 187 ALA A O 1
ATOM 1550 N N . LYS A 1 188 ? -4.217 -0.005 30.003 1.00 88.12 188 LYS A N 1
ATOM 1551 C CA . LYS A 1 188 ? -3.292 -0.826 30.802 1.00 88.12 188 LYS A CA 1
ATOM 1552 C C . LYS A 1 188 ? -3.192 -0.374 32.253 1.00 88.12 188 LYS A C 1
ATOM 1554 O O . LYS A 1 188 ? -3.229 -1.220 33.133 1.00 88.12 188 LYS A O 1
ATOM 1559 N N . LYS A 1 189 ? -3.092 0.934 32.502 1.00 85.81 189 LYS A N 1
ATOM 1560 C CA . LYS A 1 189 ? -3.047 1.477 33.867 1.00 85.81 189 LYS A CA 1
ATOM 1561 C C . LYS A 1 189 ? -4.300 1.093 34.651 1.00 85.81 189 LYS A C 1
ATOM 1563 O O . LYS A 1 189 ? -4.195 0.701 35.803 1.00 85.81 189 LYS A O 1
ATOM 1568 N N . LEU A 1 190 ? -5.472 1.125 34.015 1.00 81.38 190 LEU A N 1
ATOM 1569 C CA . LEU A 1 190 ? -6.713 0.651 34.632 1.00 81.38 190 LEU A CA 1
ATOM 1570 C C . LEU A 1 190 ? -6.689 -0.861 34.913 1.00 81.38 190 LEU A C 1
ATOM 1572 O O . LEU A 1 190 ? -7.152 -1.285 35.968 1.00 81.38 190 LEU A O 1
ATOM 1576 N N . GLU A 1 191 ? -6.138 -1.681 34.011 1.00 83.81 191 GLU A N 1
ATOM 1577 C CA . GLU A 1 191 ? -5.942 -3.118 34.269 1.00 83.81 191 GLU A CA 1
ATOM 1578 C C . GLU A 1 191 ? -4.947 -3.387 35.410 1.00 83.81 191 GLU A C 1
ATOM 1580 O O . GLU A 1 191 ? -5.138 -4.334 36.165 1.00 83.81 191 GLU A O 1
ATOM 1585 N N . GLU A 1 192 ? -3.887 -2.591 35.535 1.00 85.38 192 GLU A N 1
ATOM 1586 C CA . GLU A 1 192 ? -2.876 -2.717 36.593 1.00 85.38 192 GLU A CA 1
ATOM 1587 C C . GLU A 1 192 ? -3.440 -2.301 37.956 1.00 85.38 192 GLU A C 1
ATOM 1589 O O . GLU A 1 192 ? -3.279 -3.030 38.930 1.00 85.38 192 GLU A O 1
ATOM 1594 N N . LEU A 1 193 ? -4.188 -1.197 38.016 1.00 81.81 193 LEU A N 1
ATOM 1595 C CA . LEU A 1 193 ? -4.854 -0.743 39.241 1.00 81.81 193 LEU A CA 1
ATOM 1596 C C . LEU A 1 193 ? -5.870 -1.768 39.762 1.00 81.81 193 LEU A C 1
ATOM 1598 O O . LEU A 1 193 ? -5.916 -2.017 40.960 1.00 81.81 193 LEU A O 1
ATOM 1602 N N . LYS A 1 194 ? -6.621 -2.426 38.867 1.00 81.81 194 LYS A N 1
ATOM 1603 C CA . LYS A 1 194 ? -7.529 -3.530 39.229 1.00 81.81 194 LYS A CA 1
ATOM 1604 C C . LYS A 1 194 ? -6.813 -4.750 39.811 1.00 81.81 194 LYS A C 1
ATOM 1606 O O . LYS A 1 194 ? -7.428 -5.511 40.545 1.00 81.81 194 LYS A O 1
ATOM 1611 N N . LYS A 1 195 ? -5.554 -4.981 39.428 1.00 83.50 195 LYS A N 1
ATOM 1612 C CA . LYS A 1 195 ? -4.764 -6.132 39.890 1.00 83.50 195 LYS A CA 1
ATOM 1613 C C . LYS A 1 195 ? -4.060 -5.865 41.211 1.00 83.50 195 LYS A C 1
ATOM 1615 O O . LYS A 1 195 ? -3.917 -6.793 41.994 1.00 83.50 195 LYS A O 1
ATOM 1620 N N . ASN A 1 196 ? -3.592 -4.637 41.414 1.00 82.12 196 ASN A N 1
ATOM 1621 C CA . ASN A 1 196 ? -2.813 -4.277 42.594 1.00 82.12 196 ASN A CA 1
ATOM 1622 C C . ASN A 1 196 ? -3.709 -4.035 43.817 1.00 82.12 196 ASN A C 1
ATOM 1624 O O . ASN A 1 196 ? -3.378 -4.522 44.889 1.00 82.12 196 ASN A O 1
ATOM 1628 N N . ASP A 1 197 ? -4.852 -3.357 43.645 1.00 84.06 197 ASP A N 1
ATOM 1629 C CA . ASP A 1 197 ? -5.804 -3.078 44.726 1.00 84.06 197 ASP A CA 1
ATOM 1630 C C . ASP A 1 197 ? -7.226 -3.476 44.292 1.00 84.06 197 ASP A C 1
ATOM 1632 O O . ASP A 1 197 ? -7.854 -2.731 43.534 1.00 84.06 197 ASP A O 1
ATOM 1636 N N . PRO A 1 198 ? -7.782 -4.611 44.750 1.00 82.25 198 PRO A N 1
ATOM 1637 C CA . PRO A 1 198 ? -9.105 -5.055 44.308 1.00 82.25 198 PRO A CA 1
ATOM 1638 C C . PRO A 1 198 ? -10.221 -4.088 44.740 1.00 82.25 198 PRO A C 1
ATOM 1640 O O . PRO A 1 198 ? -11.013 -3.658 43.904 1.00 82.25 198 PRO A O 1
ATOM 1643 N N . GLU A 1 199 ? -10.239 -3.637 45.998 1.00 82.56 199 GLU A N 1
ATOM 1644 C CA . GLU A 1 199 ? -11.305 -2.760 46.516 1.00 82.56 199 GLU A CA 1
ATOM 1645 C C . GLU A 1 199 ? -11.290 -1.359 45.879 1.00 82.56 199 GLU A C 1
ATOM 1647 O O . GLU A 1 199 ? -12.307 -0.856 45.388 1.00 82.56 199 GLU A O 1
ATOM 1652 N N . LYS A 1 200 ? -10.113 -0.720 45.821 1.00 82.81 200 LYS A N 1
ATOM 1653 C CA . LYS A 1 200 ? -9.952 0.593 45.169 1.00 82.81 200 LYS A CA 1
ATOM 1654 C C . LYS A 1 200 ? -10.103 0.478 43.651 1.00 82.81 200 LYS A C 1
ATOM 1656 O O . LYS A 1 200 ? -10.671 1.369 43.017 1.00 82.81 200 LYS A O 1
ATOM 1661 N N . GLY A 1 201 ? -9.634 -0.624 43.070 1.00 79.44 201 GLY A N 1
ATOM 1662 C CA . GLY A 1 201 ? -9.736 -0.931 41.651 1.00 79.44 201 GLY A CA 1
ATOM 1663 C C . GLY A 1 201 ? -11.179 -1.086 41.189 1.00 79.44 201 GLY A C 1
ATOM 1664 O O . GLY A 1 201 ? -11.531 -0.551 40.138 1.00 79.44 201 GLY A O 1
ATOM 1665 N N . GLU A 1 202 ? -12.039 -1.729 41.977 1.00 84.00 202 GLU A N 1
ATOM 1666 C CA . GLU A 1 202 ? -13.473 -1.822 41.692 1.00 84.00 202 GLU A CA 1
ATOM 1667 C C . GLU A 1 202 ? -14.174 -0.465 41.758 1.00 84.00 202 GLU A C 1
ATOM 1669 O O . GLU A 1 202 ? -14.970 -0.144 40.874 1.00 84.00 202 GLU A O 1
ATOM 1674 N N . ALA A 1 203 ? -13.862 0.365 42.757 1.00 87.50 203 ALA A N 1
ATOM 1675 C CA . ALA A 1 203 ? -14.429 1.709 42.860 1.00 87.50 203 ALA A CA 1
ATOM 1676 C C . ALA A 1 203 ? -14.025 2.591 41.664 1.00 87.50 203 ALA A C 1
ATOM 1678 O O . ALA A 1 203 ? -14.865 3.286 41.087 1.00 87.50 203 ALA A O 1
ATOM 1679 N N . ILE A 1 204 ? -12.756 2.535 41.248 1.00 84.94 204 ILE A N 1
ATOM 1680 C CA . ILE A 1 204 ? -12.261 3.244 40.058 1.00 84.94 204 ILE A CA 1
ATOM 1681 C C . ILE A 1 204 ? -12.899 2.669 38.791 1.00 84.94 204 ILE A C 1
ATOM 1683 O O . ILE A 1 204 ? -13.339 3.428 37.933 1.00 84.94 204 ILE A O 1
ATOM 1687 N N . ALA A 1 205 ? -13.018 1.346 38.681 1.00 86.00 205 ALA A N 1
ATOM 1688 C CA . ALA A 1 205 ? -13.641 0.692 37.537 1.00 86.00 205 ALA A CA 1
ATOM 1689 C C . ALA A 1 205 ? -15.108 1.089 37.375 1.00 86.00 205 ALA A C 1
ATOM 1691 O O . ALA A 1 205 ? -15.534 1.364 36.258 1.00 86.00 205 ALA A O 1
ATOM 1692 N N . LYS A 1 206 ? -15.859 1.157 38.479 1.00 89.94 206 LYS A N 1
ATOM 1693 C CA . LYS A 1 206 ? -17.244 1.638 38.489 1.00 89.94 206 LYS A CA 1
ATOM 1694 C C . LYS A 1 206 ? -17.298 3.095 38.025 1.00 89.94 206 LYS A C 1
ATOM 1696 O O . LYS A 1 206 ? -18.046 3.399 37.104 1.00 89.94 206 LYS A O 1
ATOM 1701 N N . LYS A 1 207 ? -16.458 3.980 38.578 1.00 90.50 207 LYS A N 1
ATOM 1702 C CA . LYS A 1 207 ? -16.390 5.399 38.168 1.00 90.50 207 LYS A CA 1
ATOM 1703 C C . LYS A 1 207 ? -16.069 5.567 36.680 1.00 90.50 207 LYS A C 1
ATOM 1705 O O . LYS A 1 207 ? -16.741 6.331 35.995 1.00 90.50 207 LYS A O 1
ATOM 1710 N N . GLU A 1 208 ? -15.072 4.850 36.173 1.00 88.88 208 GLU A N 1
ATOM 1711 C CA . GLU A 1 208 ? -14.688 4.892 34.758 1.00 88.88 208 GLU A CA 1
ATOM 1712 C C . GLU A 1 208 ? -15.763 4.273 33.856 1.00 88.88 208 GLU A C 1
ATOM 1714 O O . GLU A 1 208 ? -16.020 4.797 32.778 1.00 88.88 208 GLU A O 1
ATOM 1719 N N . ALA A 1 209 ? -16.453 3.215 34.297 1.00 89.75 209 ALA A N 1
ATOM 1720 C CA . ALA A 1 209 ? -17.567 2.630 33.554 1.00 89.75 209 ALA A CA 1
ATOM 1721 C C . ALA A 1 209 ? -18.744 3.608 33.425 1.00 89.75 209 ALA A C 1
ATOM 1723 O O . ALA A 1 209 ? -19.297 3.740 32.335 1.00 89.75 209 ALA A O 1
ATOM 1724 N N . TRP A 1 210 ? -19.081 4.334 34.496 1.00 91.56 210 TRP A N 1
ATOM 1725 C CA . TRP A 1 210 ? -20.110 5.377 34.468 1.00 91.56 210 TRP A CA 1
ATOM 1726 C C . TRP A 1 210 ? -19.719 6.552 33.571 1.00 91.56 210 TRP A C 1
ATOM 1728 O O . TRP A 1 210 ? -20.525 6.974 32.746 1.00 91.56 210 TRP A O 1
ATOM 1738 N N . LYS A 1 211 ? -18.470 7.027 33.654 1.00 90.12 211 LYS A N 1
ATOM 1739 C CA . LYS A 1 211 ? -17.951 8.053 32.733 1.00 90.12 211 LYS A CA 1
ATOM 1740 C C . LYS A 1 211 ? -18.005 7.590 31.282 1.00 90.12 211 LYS A C 1
ATOM 1742 O O . LYS A 1 211 ? -18.536 8.293 30.437 1.00 90.12 211 LYS A O 1
ATOM 1747 N N . ALA A 1 212 ? -17.544 6.376 31.000 1.00 90.75 212 ALA A N 1
ATOM 1748 C CA . ALA A 1 212 ? -17.568 5.816 29.659 1.00 90.75 212 ALA A CA 1
ATOM 1749 C C . ALA A 1 212 ? -19.002 5.579 29.150 1.00 90.75 212 ALA A C 1
ATOM 1751 O O . ALA A 1 212 ? -19.246 5.637 27.947 1.00 90.75 212 ALA A O 1
ATOM 1752 N N . ALA A 1 213 ? -19.961 5.270 30.026 1.00 91.00 213 ALA A N 1
ATOM 1753 C CA . ALA A 1 213 ? -21.375 5.181 29.667 1.00 91.00 213 ALA A CA 1
ATOM 1754 C C . ALA A 1 213 ? -21.952 6.564 29.327 1.00 91.00 213 ALA A C 1
ATOM 1756 O O . ALA A 1 213 ? -22.611 6.693 28.296 1.00 91.00 213 ALA A O 1
ATOM 1757 N N . MET A 1 214 ? -21.632 7.590 30.123 1.00 89.56 214 MET A N 1
ATOM 1758 C CA . MET A 1 214 ? -21.995 8.983 29.839 1.00 89.56 214 MET A CA 1
ATOM 1759 C C . MET A 1 214 ? -21.382 9.471 28.522 1.00 89.56 214 MET A C 1
ATOM 1761 O O . MET A 1 214 ? -22.113 9.950 27.663 1.00 89.56 214 MET A O 1
ATOM 1765 N N . ASP A 1 215 ? -20.087 9.236 28.296 1.00 87.88 215 ASP A N 1
ATOM 1766 C CA . ASP A 1 215 ? -19.392 9.577 27.047 1.00 87.88 215 ASP A CA 1
ATOM 1767 C C . ASP A 1 215 ? -20.014 8.875 25.826 1.00 87.88 215 ASP A C 1
ATOM 1769 O O . ASP A 1 215 ? -20.123 9.443 24.741 1.00 87.88 215 ASP A O 1
ATOM 1773 N N . ARG A 1 216 ? -20.439 7.613 25.970 1.00 89.75 216 ARG A N 1
ATOM 1774 C CA . ARG A 1 216 ? -21.135 6.897 24.888 1.00 89.75 216 ARG A CA 1
ATOM 1775 C C . ARG A 1 216 ? -22.524 7.477 24.632 1.00 89.75 216 ARG A C 1
ATOM 1777 O O . ARG A 1 216 ? -22.898 7.611 23.469 1.00 89.75 216 ARG A O 1
ATOM 1784 N N . ALA A 1 217 ? -23.266 7.820 25.685 1.00 87.62 217 ALA A N 1
ATOM 1785 C CA . ALA A 1 217 ? -24.585 8.447 25.586 1.00 87.62 217 ALA A CA 1
ATOM 1786 C C . ALA A 1 217 ? -24.510 9.863 24.985 1.00 87.62 217 ALA A C 1
ATOM 1788 O O . ALA A 1 217 ? -25.401 10.269 24.235 1.00 87.62 217 ALA A O 1
ATOM 1789 N N . SER A 1 218 ? -23.409 10.577 25.233 1.00 84.75 218 SER A N 1
ATOM 1790 C CA . SER A 1 218 ? -23.101 11.863 24.606 1.00 84.75 218 SER A CA 1
ATOM 1791 C C . SER A 1 218 ? -22.570 11.729 23.172 1.00 84.75 218 SER A C 1
ATOM 1793 O O . SER A 1 218 ? -22.304 12.736 22.528 1.00 84.75 218 SER A O 1
ATOM 1795 N N . GLY A 1 219 ? -22.434 10.512 22.626 1.00 83.38 219 GLY A N 1
ATOM 1796 C CA . GLY A 1 219 ? -22.035 10.267 21.233 1.00 83.38 219 GLY A CA 1
ATOM 1797 C C . GLY A 1 219 ? -20.520 10.175 20.993 1.00 83.38 219 GLY A C 1
ATOM 1798 O O . GLY A 1 219 ? -20.072 10.028 19.845 1.00 83.38 219 GLY A O 1
ATOM 1799 N N . ILE A 1 220 ? -19.697 10.213 22.045 1.00 85.12 220 ILE A N 1
ATOM 1800 C CA . ILE A 1 220 ? -18.240 10.077 21.956 1.00 85.12 220 ILE A CA 1
ATOM 1801 C C . ILE A 1 220 ? -17.856 8.599 21.775 1.00 85.12 220 ILE A C 1
ATOM 1803 O O . ILE A 1 220 ? -18.286 7.693 22.486 1.00 85.12 220 ILE A O 1
ATOM 1807 N N . LYS A 1 221 ? -16.982 8.326 20.794 1.00 87.31 221 LYS A N 1
ATOM 1808 C CA . LYS A 1 221 ? -16.479 6.969 20.512 1.00 87.31 221 LYS A CA 1
ATOM 1809 C C . LYS A 1 221 ? -15.388 6.566 21.505 1.00 87.31 221 LYS A C 1
ATOM 1811 O O . LYS A 1 221 ? -14.209 6.835 21.254 1.00 87.31 221 LYS A O 1
ATOM 1816 N N . VAL A 1 222 ? -15.785 5.877 22.567 1.00 88.69 222 VAL A N 1
ATOM 1817 C CA . VAL A 1 222 ? -14.899 5.381 23.628 1.00 88.69 222 VAL A CA 1
ATOM 1818 C C . VAL A 1 222 ? -14.179 4.081 23.214 1.00 88.69 222 VAL A C 1
ATOM 1820 O O . VAL A 1 222 ? -14.815 3.147 22.723 1.00 88.69 222 VAL A O 1
ATOM 1823 N N . HIS A 1 223 ? -12.851 4.015 23.400 1.00 87.81 223 HIS A N 1
ATOM 1824 C CA . HIS A 1 223 ? -12.011 2.827 23.143 1.00 87.81 223 HIS A CA 1
ATOM 1825 C C . HIS A 1 223 ? -11.343 2.362 24.442 1.00 87.81 223 HIS A C 1
ATOM 1827 O O . HIS A 1 223 ? -10.274 2.862 24.782 1.00 87.81 223 HIS A O 1
ATOM 1833 N N . ASP A 1 224 ? -11.933 1.378 25.125 1.00 85.44 224 ASP A N 1
ATOM 1834 C CA . ASP A 1 224 ? -11.443 0.925 26.442 1.00 85.44 224 ASP A CA 1
ATOM 1835 C C . ASP A 1 224 ? -10.645 -0.387 26.384 1.00 85.44 224 ASP A C 1
ATOM 1837 O O . ASP A 1 224 ? -9.796 -0.645 27.235 1.00 85.44 224 ASP A O 1
ATOM 1841 N N . ASP A 1 225 ? -10.854 -1.212 25.352 1.00 88.75 225 ASP A N 1
ATOM 1842 C CA . ASP A 1 225 ? -10.263 -2.550 25.276 1.00 88.75 225 ASP A CA 1
ATOM 1843 C C . ASP A 1 225 ? -8.796 -2.534 24.807 1.00 88.75 225 ASP A C 1
ATOM 1845 O O . ASP A 1 225 ? -8.513 -2.327 23.612 1.00 88.75 225 ASP A O 1
ATOM 1849 N N . PRO A 1 226 ? -7.819 -2.906 25.659 1.00 90.06 226 PRO A N 1
ATOM 1850 C CA . PRO A 1 226 ? -6.409 -2.862 25.279 1.00 90.06 226 PRO A CA 1
AT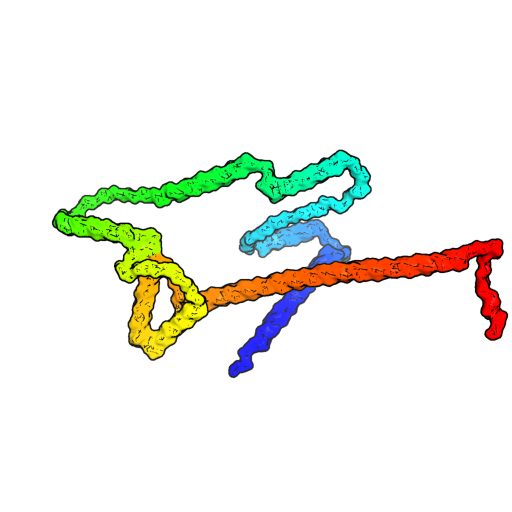OM 1851 C C . PRO A 1 226 ? -6.077 -3.866 24.168 1.00 90.06 226 PRO A C 1
ATOM 1853 O O . PRO A 1 226 ? -5.178 -3.629 23.354 1.00 90.06 226 PRO A O 1
ATOM 1856 N N . LYS A 1 227 ? -6.806 -4.989 24.083 1.00 93.38 227 LYS A N 1
ATOM 1857 C CA . LYS A 1 227 ? -6.649 -5.990 23.012 1.00 93.38 227 LYS A CA 1
ATOM 1858 C C . LYS A 1 227 ? -7.046 -5.419 21.644 1.00 93.38 227 LYS A C 1
ATOM 1860 O O . LYS A 1 227 ? -6.318 -5.627 20.668 1.00 93.38 227 LYS A O 1
ATOM 1865 N N . LEU A 1 228 ? -8.157 -4.686 21.557 1.00 92.81 228 LEU A N 1
ATOM 1866 C CA . LEU A 1 228 ? -8.626 -4.085 20.304 1.00 92.81 228 LEU A CA 1
ATOM 1867 C C . LEU A 1 228 ? -7.734 -2.919 19.876 1.00 92.81 228 LEU A C 1
ATOM 1869 O O . LEU A 1 228 ? -7.348 -2.843 18.703 1.00 92.81 228 LEU A O 1
ATOM 1873 N N . ILE A 1 229 ? -7.305 -2.082 20.824 1.00 91.62 229 ILE A N 1
ATOM 1874 C CA . ILE A 1 229 ? -6.390 -0.970 20.541 1.00 91.62 229 ILE A CA 1
ATOM 1875 C C . ILE A 1 229 ? -5.063 -1.505 19.980 1.00 91.62 229 ILE A C 1
ATOM 1877 O O . ILE A 1 229 ? -4.614 -1.037 18.928 1.00 91.62 229 ILE A O 1
ATOM 1881 N N . LYS A 1 230 ? -4.489 -2.564 20.575 1.00 94.06 230 LYS A N 1
ATOM 1882 C CA . LYS A 1 230 ? -3.293 -3.258 20.049 1.00 94.06 230 LYS A CA 1
ATOM 1883 C C . LYS A 1 230 ? -3.495 -3.771 18.619 1.00 94.06 230 LYS A C 1
ATOM 1885 O O . LYS A 1 230 ? -2.641 -3.530 17.761 1.00 94.06 230 LYS A O 1
ATOM 1890 N N . LYS A 1 231 ? -4.621 -4.442 18.334 1.00 95.19 231 LYS A N 1
ATOM 1891 C CA . LYS A 1 231 ? -4.956 -4.918 16.977 1.00 95.19 231 LYS A CA 1
ATOM 1892 C C . LYS A 1 231 ? -5.042 -3.752 15.989 1.00 95.19 231 LYS A C 1
ATOM 1894 O O . LYS A 1 231 ? -4.532 -3.857 14.874 1.00 95.19 231 LYS A O 1
ATOM 1899 N N . SER A 1 232 ? -5.635 -2.631 16.395 1.00 93.81 232 SER A N 1
ATOM 1900 C CA . SER A 1 232 ? -5.757 -1.442 15.548 1.00 93.81 232 SER A CA 1
ATOM 1901 C C . SER A 1 232 ? -4.391 -0.823 15.217 1.00 93.81 232 SER A C 1
ATOM 1903 O O . SER A 1 232 ? -4.129 -0.514 14.055 1.00 93.81 232 SER A O 1
ATOM 1905 N N . ILE A 1 233 ? -3.488 -0.722 16.202 1.00 95.06 233 ILE A N 1
ATOM 1906 C CA . ILE A 1 233 ? -2.112 -0.242 16.009 1.00 95.06 233 ILE A CA 1
ATOM 1907 C C . ILE A 1 233 ? -1.364 -1.182 15.060 1.00 95.06 233 ILE A C 1
ATOM 1909 O O . ILE A 1 233 ? -0.685 -0.726 14.142 1.00 95.06 233 ILE A O 1
ATOM 1913 N N . HIS A 1 234 ? -1.521 -2.496 15.229 1.00 96.50 234 HIS A N 1
ATOM 1914 C CA . HIS A 1 234 ? -0.891 -3.479 14.351 1.00 96.50 234 HIS A CA 1
ATOM 1915 C C . HIS A 1 234 ? -1.382 -3.371 12.898 1.00 96.50 234 HIS A C 1
ATOM 1917 O O . HIS A 1 234 ? -0.565 -3.400 11.977 1.00 96.50 234 HIS A O 1
ATOM 1923 N N . LYS A 1 235 ? -2.692 -3.186 12.677 1.00 97.19 235 LYS A N 1
ATOM 1924 C CA . LYS A 1 235 ? -3.261 -2.957 11.337 1.00 97.19 235 LYS A CA 1
ATOM 1925 C C . LYS A 1 235 ? -2.660 -1.714 10.676 1.00 97.19 235 LYS A C 1
ATOM 1927 O O . LYS A 1 235 ? -2.249 -1.790 9.521 1.00 97.19 235 LYS A O 1
ATOM 1932 N N . VAL A 1 236 ? -2.545 -0.608 11.416 1.00 96.44 236 VAL A N 1
ATOM 1933 C CA . VAL A 1 236 ? -1.928 0.631 10.910 1.00 96.44 236 VAL A CA 1
ATOM 1934 C C . VAL A 1 236 ? -0.462 0.405 10.543 1.00 96.44 236 VAL A C 1
ATOM 1936 O O . VAL A 1 236 ? -0.065 0.733 9.430 1.00 96.44 236 VAL A O 1
ATOM 1939 N N . LYS A 1 237 ? 0.324 -0.238 11.415 1.00 96.94 237 LYS A N 1
ATOM 1940 C CA . LYS A 1 237 ? 1.731 -0.569 11.127 1.00 96.94 237 LYS A CA 1
ATOM 1941 C C . LYS A 1 237 ? 1.878 -1.466 9.896 1.00 96.94 237 LYS A C 1
ATOM 1943 O O . LYS A 1 237 ? 2.758 -1.239 9.073 1.00 96.94 237 LYS A O 1
ATOM 1948 N N . LYS A 1 238 ? 1.000 -2.461 9.731 1.00 97.81 238 LYS A N 1
ATOM 1949 C CA . LYS A 1 238 ? 0.980 -3.330 8.543 1.00 97.81 238 LYS A CA 1
ATOM 1950 C C . LYS A 1 238 ? 0.679 -2.533 7.274 1.00 97.81 238 LYS A C 1
ATOM 1952 O O . LYS A 1 238 ? 1.317 -2.766 6.254 1.00 97.81 238 LYS A O 1
ATOM 1957 N N . GLN A 1 239 ? -0.270 -1.601 7.333 1.00 97.25 239 GLN A N 1
ATOM 1958 C CA . GLN A 1 239 ? -0.590 -0.742 6.196 1.00 97.25 239 GLN A CA 1
ATOM 1959 C C . GLN A 1 239 ? 0.575 0.189 5.844 1.00 97.25 239 GLN A C 1
ATOM 1961 O O . GLN A 1 239 ? 0.911 0.318 4.672 1.00 97.25 239 GLN A O 1
ATOM 1966 N N . GLN A 1 240 ? 1.222 0.786 6.846 1.00 97.69 240 GLN A N 1
ATOM 1967 C CA . GLN A 1 240 ? 2.422 1.602 6.652 1.00 97.69 240 GLN A CA 1
ATOM 1968 C C . GLN A 1 240 ? 3.555 0.792 6.014 1.00 97.69 240 GLN A C 1
ATOM 1970 O O . GLN A 1 240 ? 4.142 1.259 5.046 1.00 97.69 240 GLN A O 1
ATOM 1975 N N . GLY A 1 241 ? 3.793 -0.442 6.474 1.00 97.81 241 GLY A N 1
ATOM 1976 C CA . GLY A 1 241 ? 4.771 -1.349 5.864 1.00 97.81 241 GLY A CA 1
ATOM 1977 C C . GLY A 1 241 ? 4.475 -1.633 4.389 1.00 97.81 241 GLY A C 1
ATOM 1978 O O . GLY A 1 241 ? 5.347 -1.454 3.550 1.00 97.81 241 GLY A O 1
ATOM 1979 N N . LYS A 1 242 ? 3.221 -1.964 4.046 1.00 97.69 242 LYS A N 1
ATOM 1980 C CA . LYS A 1 242 ? 2.805 -2.155 2.643 1.00 97.69 242 LYS A CA 1
ATOM 1981 C C . LYS A 1 242 ? 2.998 -0.896 1.795 1.00 97.69 242 LYS A C 1
ATOM 1983 O O . LYS A 1 242 ? 3.355 -0.986 0.627 1.00 97.69 242 LYS A O 1
ATOM 1988 N N . ASN A 1 243 ? 2.697 0.273 2.356 1.00 98.06 243 ASN A N 1
ATOM 1989 C CA . ASN A 1 243 ? 2.846 1.537 1.642 1.00 98.06 243 ASN A CA 1
ATOM 1990 C C . ASN A 1 243 ? 4.327 1.869 1.407 1.00 98.06 243 ASN A C 1
ATOM 1992 O O . ASN A 1 243 ? 4.658 2.344 0.325 1.00 98.06 243 ASN A O 1
ATOM 1996 N N . ALA A 1 244 ? 5.196 1.585 2.382 1.00 98.25 244 ALA A N 1
ATOM 1997 C CA . ALA A 1 244 ? 6.641 1.744 2.252 1.00 98.25 244 ALA A CA 1
ATOM 1998 C C . ALA A 1 244 ? 7.216 0.804 1.181 1.00 98.25 244 ALA A C 1
ATOM 2000 O O . ALA A 1 244 ? 7.879 1.281 0.269 1.00 98.25 244 ALA A O 1
ATOM 2001 N N . GLU A 1 245 ? 6.865 -0.487 1.213 1.00 98.00 245 GLU A N 1
ATOM 2002 C CA . GLU A 1 245 ? 7.276 -1.468 0.193 1.00 98.00 245 GLU A CA 1
ATOM 2003 C C . GLU A 1 245 ? 6.863 -1.018 -1.220 1.00 98.00 245 GLU A C 1
ATOM 2005 O O . GLU A 1 245 ? 7.689 -0.954 -2.125 1.00 98.00 245 GLU A O 1
ATOM 2010 N N . LYS A 1 246 ? 5.604 -0.594 -1.404 1.00 98.38 246 LYS A N 1
ATOM 2011 C CA . LYS A 1 246 ? 5.125 -0.069 -2.697 1.00 98.38 246 LYS A CA 1
ATOM 2012 C C . LYS A 1 246 ? 5.857 1.197 -3.136 1.00 98.38 246 LYS A C 1
ATOM 2014 O O . LYS A 1 246 ? 6.010 1.439 -4.331 1.00 98.38 246 LYS A O 1
ATOM 2019 N N . TRP A 1 247 ? 6.238 2.057 -2.194 1.00 98.19 247 TRP A N 1
ATOM 2020 C CA . TRP A 1 247 ? 6.996 3.263 -2.507 1.00 98.19 247 TRP A CA 1
ATOM 2021 C C . TRP A 1 247 ? 8.413 2.916 -2.964 1.00 98.19 247 TRP A C 1
ATOM 2023 O O . TRP A 1 247 ? 8.858 3.426 -3.990 1.00 98.19 247 TRP A O 1
ATOM 2033 N N . GLU A 1 248 ? 9.081 1.999 -2.265 1.00 98.19 248 GLU A N 1
ATOM 2034 C CA . GLU A 1 248 ? 10.393 1.478 -2.652 1.00 98.19 248 GLU A CA 1
ATOM 2035 C C . GLU A 1 248 ? 10.354 0.827 -4.040 1.00 98.19 248 GLU A C 1
ATOM 2037 O O . GLU A 1 248 ? 11.185 1.155 -4.883 1.00 98.19 248 GLU A O 1
ATOM 2042 N N . GLU A 1 249 ? 9.352 -0.009 -4.328 1.00 98.12 249 GLU A N 1
ATOM 2043 C CA . GLU A 1 249 ? 9.157 -0.625 -5.651 1.00 98.12 249 GLU A CA 1
ATOM 2044 C C . GLU A 1 249 ? 9.008 0.425 -6.765 1.00 98.12 249 GLU A C 1
ATOM 2046 O O . GLU A 1 249 ? 9.602 0.293 -7.837 1.00 98.12 249 GLU A O 1
ATOM 2051 N N . ARG A 1 250 ? 8.261 1.510 -6.515 1.00 98.25 250 ARG A N 1
ATOM 2052 C CA . ARG A 1 250 ? 8.109 2.612 -7.483 1.00 98.25 250 ARG A CA 1
ATOM 2053 C C . ARG A 1 250 ? 9.418 3.349 -7.725 1.00 98.25 250 ARG A C 1
ATOM 2055 O O . ARG A 1 250 ? 9.721 3.679 -8.870 1.00 98.25 250 ARG A O 1
ATOM 2062 N N . VAL A 1 251 ? 10.183 3.619 -6.668 1.00 98.38 251 VAL A N 1
ATOM 2063 C CA . VAL A 1 251 ? 11.492 4.276 -6.781 1.00 98.38 251 VAL A CA 1
ATOM 2064 C C . VAL A 1 251 ? 12.457 3.388 -7.565 1.00 98.38 251 VAL A C 1
ATOM 2066 O O . VAL A 1 251 ? 13.058 3.859 -8.526 1.00 98.38 251 VAL A O 1
ATOM 2069 N N . GLN A 1 252 ? 12.521 2.094 -7.242 1.00 98.31 252 GLN A N 1
ATOM 2070 C CA . GLN A 1 252 ? 13.351 1.126 -7.961 1.00 98.31 252 GLN A CA 1
ATOM 2071 C C . GLN A 1 252 ? 12.965 1.030 -9.439 1.00 98.31 252 GLN A C 1
ATOM 2073 O O . GLN A 1 252 ? 13.838 1.110 -10.296 1.00 98.31 252 GLN A O 1
ATOM 2078 N N . SER A 1 253 ? 11.672 0.924 -9.756 1.00 98.06 253 SER A N 1
ATOM 2079 C CA . SER A 1 253 ? 11.197 0.885 -11.145 1.00 98.06 253 SER A CA 1
ATOM 2080 C C . SER A 1 253 ? 11.554 2.164 -11.907 1.00 98.06 253 SER A C 1
ATOM 2082 O O . SER A 1 253 ? 12.061 2.104 -13.027 1.00 98.06 253 SER A O 1
ATOM 2084 N N . ARG A 1 254 ? 11.368 3.336 -11.288 1.00 98.38 254 ARG A N 1
ATOM 2085 C CA . ARG A 1 254 ? 11.770 4.622 -11.873 1.00 98.38 254 ARG A CA 1
ATOM 2086 C C . ARG A 1 254 ? 13.266 4.650 -12.182 1.00 98.38 254 ARG A C 1
ATOM 2088 O O . ARG A 1 254 ? 13.657 5.116 -13.251 1.00 98.38 254 ARG A 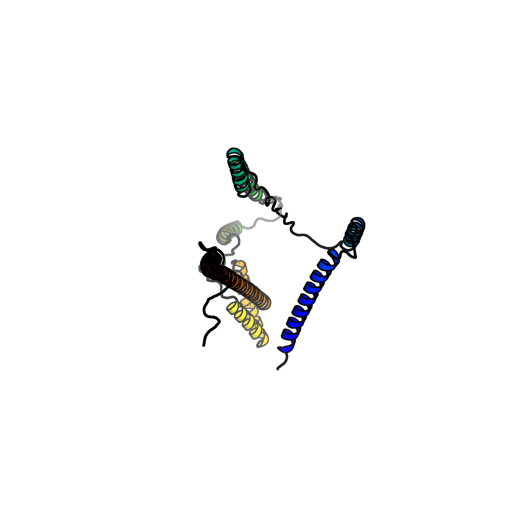O 1
ATOM 2095 N N . ASP A 1 255 ? 14.091 4.193 -11.250 1.00 98.06 255 ASP A N 1
ATOM 2096 C CA . ASP A 1 255 ? 15.544 4.255 -11.379 1.00 98.06 255 ASP A CA 1
ATOM 2097 C C . ASP A 1 255 ? 16.062 3.211 -12.385 1.00 98.06 255 ASP A C 1
ATOM 2099 O O . ASP A 1 255 ? 16.929 3.535 -13.195 1.00 98.06 255 ASP A O 1
ATOM 2103 N N . GLN A 1 256 ? 15.444 2.026 -12.453 1.00 98.31 256 GLN A N 1
ATOM 2104 C CA . GLN A 1 256 ? 15.674 1.036 -13.514 1.00 98.31 256 GLN A CA 1
ATOM 2105 C C . GLN A 1 256 ? 15.344 1.606 -14.896 1.00 98.31 256 GLN A C 1
ATOM 2107 O O . GLN A 1 256 ? 16.189 1.576 -15.785 1.00 98.31 256 GLN A O 1
ATOM 2112 N N . LEU A 1 257 ? 14.168 2.216 -15.073 1.00 98.00 257 LEU A N 1
ATOM 2113 C CA . LEU A 1 257 ? 13.779 2.823 -16.351 1.00 98.00 257 LEU A CA 1
ATOM 2114 C C . LEU A 1 257 ? 14.723 3.960 -16.770 1.00 98.00 257 LEU A C 1
ATOM 2116 O O . LEU A 1 257 ? 14.991 4.143 -17.960 1.00 98.00 257 LEU A O 1
ATOM 2120 N N . LYS A 1 258 ? 15.237 4.742 -15.813 1.00 98.31 258 LYS A N 1
ATOM 2121 C CA . LYS A 1 258 ? 16.270 5.753 -16.085 1.00 98.31 258 LYS A CA 1
ATOM 2122 C C . LYS A 1 258 ? 17.576 5.100 -16.535 1.00 98.31 258 LYS A C 1
ATOM 2124 O O . LYS A 1 258 ? 18.121 5.521 -17.555 1.00 98.31 258 LYS A O 1
ATOM 2129 N N . ALA A 1 259 ? 18.038 4.075 -15.821 1.00 98.25 259 ALA A N 1
ATOM 2130 C CA . ALA A 1 259 ? 19.263 3.350 -16.141 1.00 98.25 259 ALA A CA 1
ATOM 2131 C C . ALA A 1 259 ? 19.179 2.661 -17.513 1.00 98.25 259 ALA A C 1
ATOM 2133 O O . ALA A 1 259 ? 20.096 2.782 -18.317 1.00 98.25 259 ALA A O 1
ATOM 2134 N N . GLU A 1 260 ? 18.055 2.023 -17.841 1.00 98.31 260 GLU A N 1
ATOM 2135 C CA . GLU A 1 260 ? 17.819 1.407 -19.151 1.00 98.31 260 GLU A CA 1
ATOM 2136 C C . GLU A 1 260 ? 17.838 2.435 -20.284 1.00 98.31 260 GLU A C 1
ATOM 2138 O O . GLU A 1 260 ? 18.449 2.202 -21.327 1.00 98.31 260 GLU A O 1
ATOM 2143 N N . LYS A 1 261 ? 17.206 3.601 -20.093 1.00 98.38 261 LYS A N 1
ATOM 2144 C CA . LYS A 1 261 ? 17.254 4.690 -21.081 1.00 98.38 261 LYS A CA 1
ATOM 2145 C C . LYS A 1 261 ? 18.669 5.230 -21.261 1.00 98.38 261 LYS A C 1
ATOM 2147 O O . LYS A 1 261 ? 19.057 5.525 -22.389 1.00 98.38 261 LYS A O 1
ATOM 2152 N N . GLN A 1 262 ? 19.430 5.376 -20.178 1.00 98.38 262 GLN A N 1
ATOM 2153 C CA . GLN A 1 262 ? 20.830 5.796 -20.246 1.00 98.38 262 GLN A CA 1
ATOM 2154 C C . GLN A 1 262 ? 21.691 4.750 -20.957 1.00 98.38 262 GLN A C 1
ATOM 2156 O O . GLN A 1 262 ? 22.441 5.122 -21.854 1.00 98.38 262 GLN A O 1
ATOM 2161 N N . LYS A 1 263 ? 21.505 3.463 -20.649 1.00 98.38 263 LYS A N 1
ATOM 2162 C CA . LYS A 1 263 ? 22.189 2.353 -21.318 1.00 98.38 263 LYS A CA 1
ATOM 2163 C C . LYS A 1 263 ? 21.894 2.328 -22.821 1.00 98.38 263 LYS A C 1
ATOM 2165 O O . LYS A 1 263 ? 22.808 2.330 -23.629 1.00 98.38 263 LYS A O 1
ATOM 2170 N N . LYS A 1 264 ? 20.625 2.445 -23.225 1.00 98.31 264 LYS A N 1
ATOM 2171 C CA . LYS A 1 264 ? 20.263 2.549 -24.653 1.00 98.31 264 LYS A CA 1
ATOM 2172 C C . LYS A 1 264 ? 20.939 3.736 -25.344 1.00 98.31 264 LYS A C 1
ATOM 2174 O O . LYS A 1 264 ? 21.339 3.638 -26.496 1.00 98.31 264 LYS A O 1
ATOM 2179 N N . ARG A 1 265 ? 21.081 4.874 -24.653 1.00 98.38 265 ARG A N 1
ATOM 2180 C CA . ARG A 1 265 ? 21.802 6.033 -25.200 1.00 98.38 265 ARG A CA 1
ATOM 2181 C C . ARG A 1 265 ? 23.298 5.756 -25.340 1.00 98.38 265 ARG A C 1
ATOM 2183 O O . ARG A 1 265 ? 23.847 6.116 -26.375 1.00 98.38 265 ARG A O 1
ATOM 2190 N N . SER A 1 266 ? 23.944 5.142 -24.346 1.00 98.25 266 SER A N 1
ATOM 2191 C CA . SER A 1 266 ? 25.367 4.789 -24.443 1.00 98.25 266 SER A CA 1
ATOM 2192 C C . SER A 1 266 ? 25.622 3.777 -25.552 1.00 98.25 266 SER A C 1
ATOM 2194 O O . SER A 1 266 ? 26.560 3.964 -26.321 1.00 98.25 266 SER A O 1
ATOM 2196 N N . ASP A 1 267 ? 24.750 2.778 -25.685 1.00 98.31 267 ASP A N 1
ATOM 2197 C CA . ASP A 1 267 ? 24.856 1.731 -26.701 1.00 98.31 267 ASP A CA 1
ATOM 2198 C C . ASP A 1 267 ? 24.707 2.343 -28.107 1.00 98.31 267 ASP A C 1
ATOM 2200 O O . ASP A 1 267 ? 25.607 2.205 -28.930 1.00 98.31 267 ASP A O 1
ATOM 2204 N N . ASN A 1 268 ? 23.687 3.181 -28.341 1.00 98.38 268 ASN A N 1
ATOM 2205 C CA . ASN A 1 268 ? 23.516 3.897 -29.616 1.00 98.38 268 ASN A CA 1
ATOM 2206 C C . ASN A 1 268 ? 24.694 4.840 -29.947 1.00 98.38 268 ASN A C 1
ATOM 2208 O O . ASN A 1 268 ? 25.024 5.062 -31.114 1.00 98.38 268 ASN A O 1
ATOM 2212 N N . ILE A 1 269 ? 25.313 5.464 -28.937 1.00 98.06 269 ILE A N 1
ATOM 2213 C CA . ILE A 1 269 ? 26.504 6.305 -29.134 1.00 98.06 269 ILE A CA 1
ATOM 2214 C C . ILE A 1 269 ? 27.701 5.433 -29.525 1.00 98.06 269 ILE A C 1
ATOM 2216 O O . ILE A 1 269 ? 28.423 5.786 -30.460 1.00 98.06 269 ILE A O 1
ATOM 2220 N N . ALA A 1 270 ? 27.896 4.299 -28.850 1.00 98.12 270 ALA A N 1
ATOM 2221 C CA . ALA A 1 270 ? 28.956 3.348 -29.158 1.00 98.12 270 ALA A CA 1
ATOM 2222 C C . ALA A 1 270 ? 28.796 2.763 -30.570 1.00 98.12 270 ALA A C 1
ATOM 2224 O O . ALA A 1 270 ? 29.762 2.752 -31.333 1.00 98.12 270 ALA A O 1
ATOM 2225 N N . GLU A 1 271 ? 27.577 2.383 -30.958 1.00 98.06 271 GLU A N 1
ATOM 2226 C CA . GLU A 1 271 ? 27.238 1.945 -32.316 1.00 98.06 271 GLU A CA 1
ATOM 2227 C C . GLU A 1 271 ? 27.589 3.019 -33.350 1.00 98.06 271 GLU A C 1
ATOM 2229 O O . GLU A 1 271 ? 28.359 2.756 -34.269 1.00 98.06 271 GLU A O 1
ATOM 2234 N N . ARG A 1 272 ? 27.168 4.278 -33.149 1.00 98.06 272 ARG A N 1
ATOM 2235 C CA . ARG A 1 272 ? 27.539 5.388 -34.050 1.00 98.06 272 ARG A CA 1
ATOM 2236 C C . ARG A 1 272 ? 29.050 5.599 -34.154 1.00 98.06 272 ARG A C 1
ATOM 2238 O O . ARG A 1 272 ? 29.546 5.994 -35.213 1.00 98.06 272 ARG A O 1
ATOM 2245 N N . ILE A 1 273 ? 29.789 5.414 -33.061 1.00 97.94 273 ILE A N 1
ATOM 2246 C CA . ILE A 1 273 ? 31.255 5.504 -33.064 1.00 97.94 273 ILE A CA 1
ATOM 2247 C C . ILE A 1 273 ? 31.846 4.353 -33.886 1.00 97.94 273 ILE A C 1
ATOM 2249 O O . ILE A 1 273 ? 32.728 4.595 -34.715 1.00 97.94 273 ILE A O 1
ATOM 2253 N N . ASN A 1 274 ? 31.351 3.131 -33.699 1.00 97.38 274 ASN A N 1
ATOM 2254 C CA . ASN A 1 274 ? 31.796 1.951 -34.434 1.00 97.38 274 ASN A CA 1
ATOM 2255 C C . ASN A 1 274 ? 31.467 2.060 -35.925 1.00 97.38 274 ASN A C 1
ATOM 2257 O O . ASN A 1 274 ? 32.365 1.884 -36.741 1.00 97.38 274 ASN A O 1
ATOM 2261 N N . ASP A 1 275 ? 30.268 2.502 -36.299 1.00 97.25 275 ASP A N 1
ATOM 2262 C CA . ASP A 1 275 ? 29.890 2.755 -37.693 1.00 97.25 275 ASP A CA 1
ATOM 2263 C C . ASP A 1 275 ? 30.821 3.766 -38.364 1.00 97.25 275 ASP A C 1
ATOM 2265 O O . ASP A 1 275 ? 31.258 3.579 -39.502 1.00 97.25 275 ASP A O 1
ATOM 2269 N N . LYS A 1 276 ? 31.179 4.848 -37.660 1.00 97.56 276 LYS A N 1
ATOM 2270 C CA . LYS A 1 276 ? 32.154 5.827 -38.163 1.00 97.56 276 LYS A CA 1
ATOM 2271 C C . LYS A 1 276 ? 33.534 5.197 -38.366 1.00 97.56 276 LYS A C 1
ATOM 2273 O O . LYS A 1 276 ? 34.195 5.530 -39.352 1.00 97.56 276 LYS A O 1
ATOM 2278 N N . LYS A 1 277 ? 33.978 4.309 -37.469 1.00 97.50 277 LYS A N 1
ATOM 2279 C CA . LYS A 1 277 ? 35.240 3.561 -37.617 1.00 97.50 277 LYS A CA 1
ATOM 2280 C C . LYS A 1 277 ? 35.171 2.602 -38.809 1.00 97.50 277 LYS A C 1
ATOM 2282 O O . LYS A 1 277 ? 36.034 2.685 -39.678 1.00 97.50 277 LYS A O 1
ATOM 2287 N N . MET A 1 278 ? 34.115 1.799 -38.919 1.00 95.06 278 MET A N 1
ATOM 2288 C CA . MET A 1 278 ? 33.915 0.845 -40.014 1.00 95.06 278 MET A CA 1
ATOM 2289 C C . MET A 1 278 ? 33.813 1.543 -41.372 1.00 95.06 278 MET A C 1
ATOM 2291 O O . MET A 1 278 ? 34.454 1.119 -42.324 1.00 95.06 278 MET A O 1
ATOM 2295 N N . ARG A 1 279 ? 33.125 2.690 -41.469 1.00 96.25 279 ARG A N 1
ATOM 2296 C CA . ARG A 1 279 ? 33.106 3.503 -42.701 1.00 96.25 279 ARG A CA 1
ATOM 2297 C C . ARG A 1 279 ? 34.492 4.022 -43.086 1.00 96.25 279 ARG A C 1
ATOM 2299 O O . ARG A 1 279 ? 34.794 4.113 -44.274 1.00 96.25 279 ARG A O 1
ATOM 2306 N N . LYS A 1 280 ? 35.336 4.398 -42.116 1.00 96.12 280 LYS A N 1
ATOM 2307 C CA . LYS A 1 280 ? 36.727 4.810 -42.388 1.00 96.12 280 LYS A CA 1
ATOM 2308 C C . LYS A 1 280 ? 37.572 3.628 -42.868 1.00 96.12 280 LYS A C 1
ATOM 2310 O O . LYS A 1 280 ? 38.333 3.807 -43.814 1.00 96.12 280 LYS A O 1
ATOM 2315 N N . ILE A 1 281 ? 37.413 2.456 -42.251 1.00 93.25 281 ILE A N 1
ATOM 2316 C CA . ILE A 1 281 ? 38.085 1.209 -42.648 1.00 93.25 281 ILE A CA 1
ATOM 2317 C C . ILE A 1 281 ? 37.661 0.817 -44.067 1.00 93.25 281 ILE A C 1
ATOM 2319 O O . ILE A 1 281 ? 38.510 0.788 -44.950 1.00 93.25 281 ILE A O 1
ATOM 2323 N N . ALA A 1 282 ? 36.360 0.705 -44.340 1.00 93.19 282 ALA A N 1
ATOM 2324 C CA . ALA A 1 282 ? 35.830 0.375 -45.663 1.00 93.19 282 ALA A CA 1
ATOM 2325 C C . ALA A 1 282 ? 36.278 1.365 -46.755 1.00 93.19 282 ALA A C 1
ATOM 2327 O O . ALA A 1 282 ? 36.570 0.972 -47.881 1.00 93.19 282 ALA A O 1
ATOM 2328 N N . LYS A 1 283 ? 36.382 2.669 -46.445 1.00 93.00 283 LYS A N 1
ATOM 2329 C CA . LYS A 1 283 ? 36.948 3.657 -47.383 1.00 93.00 283 LYS A CA 1
ATOM 2330 C C . LYS A 1 283 ? 38.434 3.416 -47.662 1.00 93.00 283 LYS A C 1
ATOM 2332 O O . LYS A 1 283 ? 38.856 3.630 -48.796 1.00 93.00 283 LYS A O 1
ATOM 2337 N N . ARG A 1 284 ? 39.226 3.026 -46.658 1.00 89.38 284 ARG A N 1
ATOM 2338 C CA . ARG A 1 284 ? 40.647 2.679 -46.836 1.00 89.38 284 ARG A CA 1
ATOM 2339 C C . ARG A 1 284 ? 40.798 1.391 -47.636 1.00 89.38 284 ARG A C 1
ATOM 2341 O O . ARG A 1 284 ? 41.536 1.396 -48.609 1.00 89.38 284 ARG A O 1
ATOM 2348 N N . GLU A 1 285 ? 40.047 0.351 -47.297 1.00 88.94 285 GLU A N 1
ATOM 2349 C CA . GLU A 1 285 ? 40.041 -0.925 -48.019 1.00 88.94 285 GLU A CA 1
ATOM 2350 C C . GLU A 1 285 ? 39.593 -0.744 -49.467 1.00 88.94 285 GLU A C 1
ATOM 2352 O O . GLU A 1 285 ? 40.280 -1.196 -50.372 1.00 88.94 285 GLU A O 1
ATOM 2357 N N . LYS A 1 286 ? 38.517 0.015 -49.727 1.00 88.12 286 LYS A N 1
ATOM 2358 C CA . LYS A 1 286 ? 38.086 0.331 -51.099 1.00 88.12 286 LYS A CA 1
ATOM 2359 C C . LYS A 1 286 ? 39.157 1.087 -51.887 1.00 88.12 286 LYS A C 1
ATOM 2361 O O . LYS A 1 286 ? 39.264 0.876 -53.088 1.00 88.12 286 LYS A O 1
ATOM 2366 N N . LYS A 1 287 ? 39.920 1.984 -51.250 1.00 84.50 287 LYS A N 1
ATOM 2367 C CA . LYS A 1 287 ? 41.051 2.670 -51.898 1.00 84.50 287 LYS A CA 1
ATOM 2368 C C . LYS A 1 287 ? 42.207 1.710 -52.179 1.00 84.50 287 LYS A C 1
ATOM 2370 O O . LYS A 1 287 ? 42.766 1.784 -53.261 1.00 84.50 287 LYS A O 1
ATOM 2375 N N . LEU A 1 288 ? 42.522 0.823 -51.236 1.00 79.69 288 LEU A N 1
ATOM 2376 C CA . LEU A 1 288 ? 43.570 -0.188 -51.375 1.00 79.69 288 LEU A CA 1
ATOM 2377 C C . LEU A 1 288 ? 43.230 -1.228 -52.459 1.00 79.69 288 LEU A C 1
ATOM 2379 O O . LEU A 1 288 ? 44.101 -1.646 -53.206 1.00 79.69 288 LEU A O 1
ATOM 2383 N N . LEU A 1 289 ? 41.954 -1.607 -52.573 1.00 73.69 289 LEU A N 1
ATOM 2384 C CA . LEU A 1 289 ? 41.439 -2.599 -53.524 1.00 73.69 289 LEU A CA 1
ATOM 2385 C C . LEU A 1 289 ? 41.069 -2.017 -54.899 1.00 73.69 289 LEU A C 1
ATOM 2387 O O . LEU A 1 289 ? 40.639 -2.771 -55.775 1.00 73.69 289 LEU A O 1
ATOM 2391 N N . ARG A 1 290 ? 41.171 -0.695 -55.100 1.00 76.00 290 ARG A N 1
ATOM 2392 C CA . ARG A 1 290 ? 40.828 -0.046 -56.374 1.00 76.00 290 ARG A CA 1
ATOM 2393 C C . ARG A 1 290 ? 41.924 -0.372 -57.397 1.00 76.00 290 ARG A C 1
ATOM 2395 O O . ARG A 1 290 ? 43.062 0.026 -57.164 1.00 76.00 290 ARG A O 1
ATOM 2402 N N . PRO A 1 291 ? 41.614 -1.065 -58.508 1.00 73.62 291 PRO A N 1
ATOM 2403 C CA . PRO A 1 291 ? 42.605 -1.335 -59.546 1.00 73.62 291 PRO A CA 1
ATOM 2404 C C . PRO A 1 291 ? 43.156 -0.005 -60.075 1.00 73.62 291 PRO A C 1
ATOM 2406 O O . PRO A 1 291 ? 42.378 0.894 -60.404 1.00 73.62 291 PRO A O 1
ATOM 2409 N N . GLY A 1 292 ? 44.481 0.149 -60.080 1.00 70.81 292 GLY A N 1
ATOM 2410 C CA . GLY A 1 292 ? 45.142 1.291 -60.710 1.00 70.81 292 GLY A CA 1
ATOM 2411 C C . GLY A 1 292 ? 45.136 1.170 -62.237 1.00 70.81 292 GLY A C 1
ATOM 2412 O O . GLY A 1 292 ? 44.619 0.199 -62.786 1.00 70.81 292 GLY A O 1
ATOM 2413 N N . PHE A 1 293 ? 45.758 2.139 -62.915 1.00 61.41 293 PHE A N 1
ATOM 2414 C CA . PHE A 1 293 ? 45.969 2.125 -64.372 1.00 61.41 293 PHE A CA 1
ATOM 2415 C C . PHE A 1 293 ? 46.766 0.889 -64.851 1.00 61.41 293 PHE A C 1
ATOM 2417 O O . PHE A 1 293 ? 46.584 0.444 -65.975 1.00 61.41 293 PHE A O 1
ATOM 2424 N N . GLU A 1 294 ? 47.568 0.277 -63.972 1.00 60.25 294 GLU A N 1
ATOM 2425 C CA . GLU A 1 294 ? 48.369 -0.933 -64.238 1.00 60.25 294 GLU A CA 1
ATOM 2426 C C . GLU A 1 294 ? 47.714 -2.241 -63.730 1.00 60.25 294 GLU A C 1
ATOM 2428 O O . GLU A 1 294 ? 48.344 -3.294 -63.734 1.00 60.25 294 GLU A O 1
ATOM 2433 N N . GLY A 1 295 ? 46.461 -2.211 -63.257 1.00 64.62 295 GLY A N 1
ATOM 2434 C CA . GLY A 1 295 ? 45.834 -3.369 -62.606 1.00 64.62 295 GLY A CA 1
ATOM 2435 C C . GLY A 1 295 ? 46.267 -3.564 -61.143 1.00 64.62 295 GLY A C 1
ATOM 2436 O O . GLY A 1 295 ? 46.860 -2.682 -60.520 1.00 64.62 295 GLY A O 1
ATOM 2437 N N . ARG A 1 296 ? 45.869 -4.690 -60.530 1.00 60.78 296 ARG A N 1
ATOM 2438 C CA . ARG A 1 296 ? 46.164 -4.995 -59.116 1.00 60.78 296 ARG A CA 1
ATOM 2439 C C . ARG A 1 296 ? 47.647 -5.360 -58.957 1.00 60.78 296 ARG A C 1
ATOM 2441 O O . ARG A 1 296 ? 48.041 -6.440 -59.371 1.00 60.78 296 ARG A O 1
ATOM 2448 N N . LYS A 1 297 ? 48.447 -4.510 -58.303 1.00 59.44 297 LYS A N 1
ATOM 2449 C CA . LYS A 1 297 ? 49.771 -4.903 -57.789 1.00 59.44 297 LYS A CA 1
ATOM 2450 C C . LYS A 1 297 ? 49.582 -5.774 -56.543 1.00 59.44 297 LYS A C 1
ATOM 2452 O O . LYS A 1 297 ? 49.215 -5.272 -55.480 1.00 59.44 297 LYS A O 1
ATOM 2457 N N . GLU A 1 298 ? 49.792 -7.080 -56.687 1.00 57.34 298 GLU A N 1
ATOM 2458 C CA . GLU A 1 298 ? 49.960 -8.011 -55.569 1.00 57.34 298 GLU A CA 1
ATOM 2459 C C . GLU A 1 298 ? 51.279 -7.696 -54.853 1.00 57.34 298 GLU A C 1
ATOM 2461 O O . GLU A 1 298 ? 52.333 -8.222 -55.185 1.00 57.34 298 GLU A O 1
ATOM 2466 N N . GLY A 1 299 ? 51.235 -6.788 -53.879 1.00 62.66 299 GLY A N 1
ATOM 2467 C CA . GLY A 1 299 ? 52.323 -6.616 -52.916 1.00 62.66 299 GLY A CA 1
ATOM 2468 C C . GLY A 1 299 ? 52.992 -5.243 -52.900 1.00 62.66 299 GLY A C 1
ATOM 2469 O O . GLY A 1 299 ? 53.019 -4.492 -53.875 1.00 62.66 299 GLY A O 1
ATOM 2470 N N . PHE A 1 300 ? 53.538 -4.915 -51.726 1.00 61.03 300 PHE A N 1
ATOM 2471 C CA . PHE A 1 300 ? 54.462 -3.803 -51.539 1.00 61.03 300 PHE A CA 1
ATOM 2472 C C . PHE A 1 300 ? 55.841 -4.214 -52.069 1.00 61.03 300 PHE A C 1
ATOM 2474 O O . PHE A 1 300 ? 56.402 -5.215 -51.626 1.00 61.03 300 PHE A O 1
ATOM 2481 N N . ILE A 1 301 ? 56.413 -3.395 -52.955 1.00 59.59 301 ILE A N 1
ATOM 2482 C CA . ILE A 1 301 ? 57.746 -3.576 -53.567 1.00 59.59 301 ILE A CA 1
ATOM 2483 C C . ILE A 1 301 ? 58.888 -3.629 -52.517 1.00 59.59 301 ILE A C 1
ATOM 2485 O O . ILE A 1 301 ? 59.988 -4.061 -52.826 1.00 59.59 301 ILE A O 1
ATOM 2489 N N . ASN A 1 302 ? 58.626 -3.287 -51.250 1.00 57.41 302 ASN A N 1
ATOM 2490 C CA . ASN A 1 302 ? 59.621 -3.233 -50.169 1.00 57.41 302 ASN A CA 1
ATOM 2491 C C . ASN A 1 302 ? 59.705 -4.489 -49.274 1.00 57.41 302 ASN A C 1
ATOM 2493 O O . ASN A 1 302 ? 60.152 -4.393 -48.137 1.00 57.41 302 ASN A O 1
ATOM 2497 N N . SER A 1 303 ? 59.278 -5.666 -49.743 1.00 55.44 303 SER A N 1
ATOM 2498 C CA . SER A 1 303 ? 59.451 -6.925 -48.984 1.00 55.44 303 SER A CA 1
ATOM 2499 C C . SER A 1 303 ? 60.705 -7.728 -49.363 1.00 55.44 303 SER A C 1
ATOM 2501 O O . SER A 1 303 ? 60.931 -8.792 -48.794 1.00 55.44 303 SER A O 1
ATOM 2503 N N . SER A 1 304 ? 61.561 -7.212 -50.255 1.00 54.62 304 SER A N 1
ATOM 2504 C CA . SER A 1 304 ? 62.853 -7.830 -50.584 1.00 54.62 304 SER A CA 1
ATOM 2505 C C . SER A 1 304 ? 63.996 -6.809 -50.679 1.00 54.62 304 SER A C 1
ATOM 2507 O O . SER A 1 304 ? 64.466 -6.508 -51.772 1.00 54.62 304 SER A O 1
ATOM 2509 N N . SER A 1 305 ? 64.456 -6.276 -49.546 1.00 50.03 305 SER A N 1
ATOM 2510 C CA . SER A 1 305 ? 65.838 -5.785 -49.391 1.00 50.03 305 SER A CA 1
ATOM 2511 C C . SER A 1 305 ? 66.081 -5.268 -47.971 1.00 50.03 305 SER A C 1
ATOM 2513 O O . SER A 1 305 ? 65.482 -4.258 -47.602 1.00 50.03 305 SER A O 1
ATOM 2515 N N . GLY A 1 306 ? 67.016 -5.900 -47.252 1.00 41.88 306 GLY A N 1
ATOM 2516 C CA . GLY A 1 306 ? 67.725 -5.315 -46.103 1.00 41.88 306 GLY A CA 1
ATOM 2517 C C . GLY A 1 306 ? 67.111 -5.578 -44.742 1.00 41.88 306 GLY A C 1
ATOM 2518 O O . GLY A 1 306 ? 66.270 -4.756 -44.325 1.00 41.88 306 GLY A O 1
#

pLDDT: mean 74.62, std 18.65, range [30.98, 98.38]

Secondary structure (DSSP, 8-state):
---SHHHHHHHHHHHHHHHHHHHHHHHHHHHHHS-TTS---HHHHHHHHHHHHTT-----------------S---S---HHHHHHHHHHHHHHHHHHTT-S-HHHHHHHHHHHHHHHHHHHHTT------------PPP-HHHHHHHHHHHHHHHHHEETTEE--TT------PPPPPHHHHHHHHHHHHHHHHH-HHHHHHHHHHHHHHHHHHHHTT------HHHHHHHHHHHHHHHHHHHHHHHHHHHHHHHHHHHHHHHHHHHHHHHHHHHHHHHHHHHHHHHTS-BTTB---S-GGGS--

Radius of gyration: 41.52 Å; chains: 1; bounding box: 126×59×111 Å

InterPro domains:
  IPR007019 Surfeit locus 6 [PTHR14369] (10-302)
  IPR029190 Ribosomal RNA-processing protein 14/surfeit locus protein 6, C-terminal domain [PF04935] (106-280)

Foldseek 3Di:
DDDDPVVVVVVVVVVVVVVVVVVVVVVVVVCVCVPPVDDQDPVNVVVVVVVVVVVDPDDDDDDDDDDPDPPDDDDPDDDDPVNVVVVVVVVVVVVCVVVVVVDPVVVVVVVVVVVVVVVVVVPVVPDPDPPDDDDDDDDDDPVVVVVVVVVVVVCVVQDDVQAGRDPPDDCPDDDPDDDLVVLLVVLVVLVVLCVPDVVVSVVVVVVVVVVVVNCVNRVHDDDNDNVVSVVVVVVVVVVVVVVVVVVVVVVVVVVVVVVVVVVVVVVVVVVVVVVVVVVVVVVVVCVQQPQDPPGHDPDDPPPDDD

Sequence (306 aa):
MMRNRGFRVSTRNRKKRQRKKTIQNIKKSKVQRLDPEKPVTTLELLKKSLGKEKANEGEEEEDVVKPFVSELDGDDRSVTYEELRQRLHRKLEGFRSTRNCADPEKAAKKREDRDTKRGYHYQDNKRKRDDATDESKPAPDEKLQEKVKKDAAEASKQLVFGHVKLQDEEMLGKKRRISKHKELERAKKLEELKKNDPEKGEAIAKKEAWKAAMDRASGIKVHDDPKLIKKSIHKVKKQQGKNAEKWEERVQSRDQLKAEKQKKRSDNIAERINDKKMRKIAKREKKLLRPGFEGRKEGFINSSSG

=== Feature glossary ===
Legend for the data blocks above and below:

— What the protein is —

The amino-acid sequence is the protein's primary structure: the linear order of residues from the N-terminus to the C-terminus, written in one-letter code. Everything else here — the 3D coordinates, the secondary structure, the domain annotations — is ultimately a consequence of this string.

Functional annotations link the protein to curated databases. InterPro entries identify conserved domains and families by matching the sequence against member-database signatures (Pfam, PROSITE, CDD, …). Gene Ontology (GO) terms describe molecular function, biological process, and cellular component in a controlled vocabulary. CATH places the structure in a hierarchical fold classification (Class/Architecture/Topology/Homologous-superfamily). The organism is the source species.

— Where its atoms are —

Atomic coordinates in PDBx/mmCIF format — the same representation the Protein Data Bank distributes. Each line of the _atom_site loop places one backbone atom in Cartesian space (units: ångströms, origin: arbitrary).

The six renders are orthographic views along the three Cartesian axes in both directions. Representation (cartoon, sticks, or surface) and color scheme (sequence-rainbow or by-chain) vary across proteins so the training set covers all the common visualization conventions.

— Local backbone conformation —

Eight-state secondary structure (DSSP): H is the canonical α-helix, G the tighter 3₁₀-helix, I the wider π-helix; E/B are β-structure, T and S are turns and bends, and '-' is everything else. DSSP derives these from the pattern of main-chain N–H···O=C hydrogen bonds, not from the sequence.

Three-state secondary structure (P-SEA) collapses the eight DSSP classes into helix (a), strand (b), and coil (c). P-SEA assigns these from Cα geometry alone — distances and angles — without requiring backbone oxygens, so it works on any Cα trace.

φ (phi) and ψ (psi) are the two rotatable backbone dihedrals per residue: φ is the C(i-1)–N–Cα–C torsion, ψ is the N–Cα–C–N(i+1) torsion, both in degrees on (−180°, 180°]. α-helical residues cluster near (−60°, −45°); β-strand residues near (−120°, +130°). A Ramachandran plot is simply a scatter of (φ, ψ) for every residue.

— Global shape and packing —

The geometric summary reports three shape descriptors. Rg (radius of gyration) measures how spread out the Cα atoms are about their centre of mass; compact globular proteins have small Rg, elongated or unfolded ones large. Cα contacts (<8 Å, |i−j|>4) count long-range residue pairs in spatial proximity — high for tightly packed folds, near zero for rods or random coil. The bounding-box extents give the protein's footprint along x, y, z in Å.

SASA measures how much of the protein is reachable by solvent. It is computed by rolling a water-sized probe over the atomic surface and summing the exposed area (Å²). Per-residue SASA distinguishes core (buried, low SASA) from surface (exposed, high SASA) residues; total SASA is a whole-molecule size measure.

Plot images: a contact map (which residues are close in 3D, as an N×N binary image), a Ramachandran scatter (backbone torsion angles, revealing secondary-structure composition at a glance), and — for AlphaFold structures — a PAE heatmap (pairwise prediction confidence).

— Structural neighborhood —

A 3Di character summarizes, for each residue, the relative orientation of the Cα frame of its nearest spatial neighbor. Because it encodes fold topology rather than chemistry, 3Di alignments detect remote structural similarity that sequence alignment misses.

The Foldseek neighbor list gives the closest experimentally determined structures in the PDB, ranked by structural alignment. TM-score near 1 means near-identical fold; near 0.3 means only rough topology match. This is how one finds what a novel AlphaFold prediction most resembles in the solved-structure universe.

— Confidence and disorder —

For AlphaFold models, the B-factor field carries pLDDT — the model's own estimate of local accuracy on a 0–100 scale. Regions with pLDDT<50 should be treate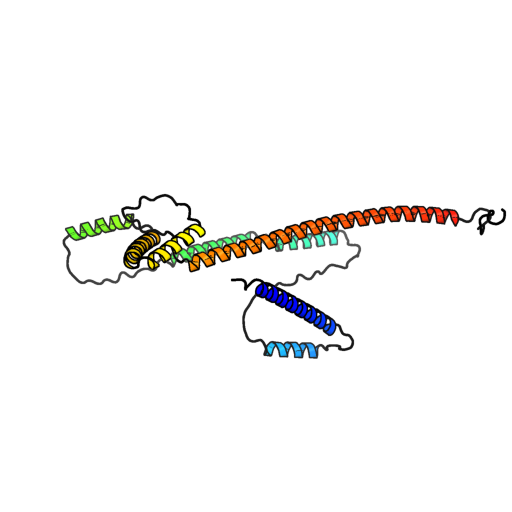d as essentially unmodeled; they often correspond to intrinsically disordered segments.

Crystallographic B-factors measure how much each atom's electron density is smeared out, in Å². They rise in mobile loops and surface residues and fall in the buried interior. In AlphaFold models this column is repurposed to hold pLDDT instead.

Predicted Aligned Error (PAE) is an AlphaFold confidence matrix: entry (i, j) is the expected error in the position of residue j, in ångströms, when the prediction is superimposed on the true structure at residue i. Low PAE within a block of residues means that block is internally rigid and well-predicted; high PAE between two blocks means their relative placement is uncertain even if each block individually is confident.